Protein AF-A0A1G7IB94-F1 (afdb_monomer)

Sequence (204 aa):
MFYSGKAFPSLKGHLLVACMRGEAILDVTFRDNKIASYNFLLKNAFGRIRALAEGPDGYLYISTSQVDPPESNMTPTEKGYDLVLRIKPAKGGTPPTAALTTAINTSAVAAAPASTAKGRSTRDLYIQLCASCHGNNLEGRDKVASLIDGKWINGGSKGDIRKTIMQGIVTKGMPAWQGVLTPAEIEGIADYILASEKAAGAGG

Nearest PDB structures (foldseek):
  7cgz-assembly1_A  TM=8.964E-01  e=1.447E-03  Serratia sp. FS14
  7cdy-assembly1_A  TM=8.941E-01  e=1.447E-03  Serratia sp. FS14
  7cdy-assembly2_B  TM=8.960E-01  e=2.757E-03  Serratia sp. FS14
  7cgz-assembly1_B  TM=8.985E-01  e=4.672E-03  Serratia sp. FS14
  2g8s-assembly2_B  TM=8.453E-01  e=8.396E-03  Escherichia coli K-12

Foldseek 3Di:
DQQCFDLQVVSHRWDWDFAQPQQFIKTFDDDPNHTQWIATACGPVQHHWDDWDQDPNSWIWTWHDDDDPPVDPDDCVPRHDIDTDTFGADVPSHGRGPDDTDGDDPPDPDDDDDDDDDDDDLLRVCVVQPCVACNSLQPGDDLGHRLQQLDDPQDLDLVSQLVCQQCPPVVSPGHHCNVVDDSVSSSSNSVVSVVSNVVSVNDD

pLDDT: mean 81.33, std 17.74, range [33.03, 96.69]

Radius of gyration: 21.57 Å; Cα contacts (8 Å, |Δi|>4): 332; chains: 1; bounding box: 47×38×61 Å

Organism: Chitinophaga filiformis (NCBI:txid104663)

Secondary structure (DSSP, 8-state):
-B---SSSGGGTTPEEEEETTTTEEEEEEEETTEEEEEEEESTTTSS-EEEEEE-TTS-EEEEE----TTT--S-TTTS----EEEEPPPTTS-------EE-------PPPP---SSS--HHHHHHHHTHHHH-TTS--BTTB--SSSS--SS--SHHHHHHHHHH-BGGGTB---BTTB-HHHHHHHHHHHHHHHHHTT---

Mean predicted aligned error: 16.3 Å

Solvent-accessible surface area (backbone atoms only — not comparable to full-atom values): 11919 Å² total; per-residue (Å²): 85,68,38,79,43,74,42,34,59,90,45,50,74,23,39,40,39,56,22,54,80,79,13,18,35,41,39,33,39,71,50,94,95,35,82,54,38,45,36,41,30,43,49,68,70,70,43,22,22,71,42,67,46,78,45,100,82,25,35,44,36,36,30,35,56,66,68,54,84,84,81,45,92,64,56,63,83,78,74,46,70,64,43,80,46,77,52,71,56,44,96,87,32,44,70,70,61,51,88,56,76,57,74,62,76,90,81,77,82,77,86,74,88,78,88,76,91,83,77,83,55,52,69,56,50,41,53,76,74,43,20,88,55,27,27,89,82,34,66,20,43,98,93,36,70,38,62,32,68,66,71,59,90,73,52,76,48,65,67,34,41,35,50,43,48,37,61,26,44,64,94,78,71,37,64,53,35,57,91,78,47,54,74,67,56,45,49,44,42,33,51,51,40,54,54,49,8,50,72,63,69,32,72,132

InterPro domains:
  IPR008168 Cytochrome c, class IC [PR00605] (128-139)
  IPR008168 Cytochrome c, class IC [PR00605] (171-193)
  IPR009056 Cytochrome c-like domain [PF13442] (120-193)
  IPR009056 Cytochrome c-like domain [PS51007] (114-197)
  IPR011042 Six-bladed beta-propeller, TolB-like [G3DSA:2.120.10.30] (1-89)
  IPR012938 Glucose/Sorbosone dehydrogenase [PF07995] (1-66)
  IPR036909 Cytochrome c-like domain superfamily [G3DSA:1.10.760.10] (90-200)
  IPR036909 Cytochrome c-like domain superfamily [SSF46626] (95-195)
  IPR050597 Cytochrome c Oxidase Subunit [PTHR33751] (102-198)

Structure (mmCIF, N/CA/C/O backbone):
data_AF-A0A1G7IB94-F1
#
_entry.id   AF-A0A1G7IB94-F1
#
loop_
_atom_site.group_PDB
_atom_site.id
_atom_site.type_symbol
_atom_site.label_atom_id
_atom_site.label_alt_id
_atom_site.label_comp_id
_atom_site.label_asym_id
_atom_site.label_entity_id
_atom_site.label_seq_id
_atom_site.pdbx_PDB_ins_code
_atom_site.Cartn_x
_atom_site.Cartn_y
_atom_site.Cartn_z
_atom_site.occupancy
_atom_site.B_iso_or_equiv
_atom_site.auth_seq_id
_atom_site.auth_comp_id
_atom_site.auth_asym_id
_atom_site.auth_atom_id
_atom_site.pdbx_PDB_model_num
ATOM 1 N N . MET A 1 1 ? -7.829 -3.560 10.837 1.00 93.62 1 MET A N 1
ATOM 2 C CA . MET A 1 1 ? -8.624 -4.110 11.957 1.00 93.62 1 MET A CA 1
ATOM 3 C C . MET A 1 1 ? -10.048 -3.584 11.878 1.00 93.62 1 MET A C 1
ATOM 5 O O . MET A 1 1 ? -10.223 -2.462 11.421 1.00 93.62 1 MET A O 1
ATOM 9 N N . PHE A 1 2 ? -11.049 -4.375 12.268 1.00 95.06 2 PHE A N 1
ATOM 10 C CA . PHE A 1 2 ? -12.419 -3.870 12.415 1.00 95.06 2 PHE A CA 1
ATOM 11 C C . PHE A 1 2 ? -12.550 -3.151 13.754 1.00 95.06 2 PHE A C 1
ATOM 13 O O . PHE A 1 2 ? -12.155 -3.713 14.772 1.00 95.06 2 PHE A O 1
ATOM 20 N N . TYR A 1 3 ? -13.056 -1.917 13.754 1.00 94.94 3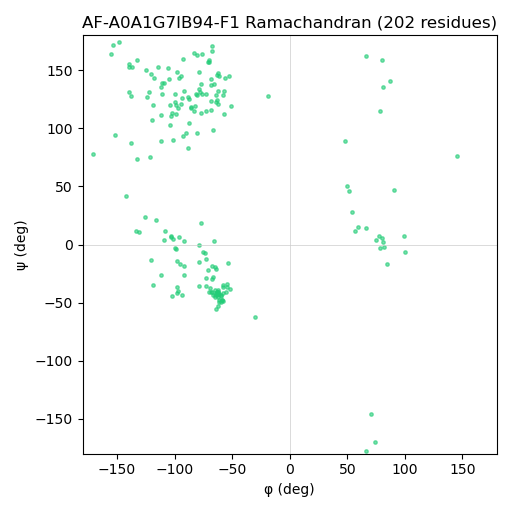 TYR A N 1
ATOM 21 C CA . TYR A 1 3 ? -13.182 -1.147 14.991 1.00 94.94 3 TYR A CA 1
ATOM 22 C C . TYR A 1 3 ? -14.436 -1.570 15.753 1.00 94.94 3 TYR A C 1
ATOM 24 O O . TYR A 1 3 ? -15.531 -1.612 15.193 1.00 94.94 3 TYR A O 1
ATOM 32 N N . SER A 1 4 ? -14.286 -1.875 17.037 1.00 94.31 4 SER A N 1
ATOM 33 C CA . SER A 1 4 ? -15.368 -2.375 17.892 1.00 94.31 4 SER A CA 1
ATOM 34 C C . SER A 1 4 ? -15.663 -1.479 19.099 1.00 94.31 4 SER A C 1
ATOM 36 O O . SER A 1 4 ? -16.724 -1.611 19.722 1.00 94.31 4 SER A O 1
ATOM 38 N N . GLY A 1 5 ? -14.759 -0.542 19.383 1.00 89.31 5 GLY A N 1
ATOM 39 C CA . GLY A 1 5 ? -14.778 0.323 20.553 1.00 89.31 5 GLY A CA 1
ATOM 40 C C . GLY A 1 5 ? -15.914 1.342 20.593 1.00 89.31 5 GLY A C 1
ATOM 41 O O . GLY A 1 5 ? -16.676 1.546 19.646 1.00 89.31 5 GLY A O 1
ATOM 42 N N . LYS A 1 6 ? -16.040 1.997 21.751 1.00 90.56 6 LYS A N 1
ATOM 43 C CA . LYS A 1 6 ? -17.101 2.984 22.024 1.00 90.56 6 LYS A CA 1
ATOM 44 C C . LYS A 1 6 ? -16.656 4.435 21.843 1.00 90.56 6 LYS A C 1
ATOM 46 O O . LYS A 1 6 ? -17.506 5.317 21.806 1.00 90.56 6 LYS A O 1
ATOM 51 N N . ALA A 1 7 ? -15.352 4.692 21.759 1.00 89.88 7 ALA A N 1
ATOM 52 C CA . ALA A 1 7 ? -14.823 6.052 21.717 1.00 89.88 7 ALA A CA 1
ATOM 53 C C . ALA A 1 7 ? -15.069 6.765 20.381 1.00 89.88 7 ALA A C 1
ATOM 55 O O . ALA A 1 7 ? -15.210 7.986 20.366 1.00 89.88 7 ALA A O 1
ATOM 56 N N . PHE A 1 8 ? -15.156 6.005 19.285 1.00 91.62 8 PHE A N 1
ATOM 57 C CA . PHE A 1 8 ? -15.484 6.498 17.948 1.00 91.62 8 PHE A CA 1
ATOM 58 C C . PHE A 1 8 ? -16.743 5.797 17.413 1.00 91.62 8 PHE A C 1
ATOM 60 O O . PHE A 1 8 ? -16.636 4.916 16.558 1.00 91.62 8 PHE A O 1
ATOM 67 N N . PRO A 1 9 ? -17.951 6.145 17.895 1.00 89.38 9 PRO A N 1
ATOM 68 C CA . PRO A 1 9 ? -19.175 5.429 17.529 1.00 89.38 9 PRO A CA 1
ATOM 69 C C . PRO A 1 9 ? -19.417 5.334 16.017 1.00 89.38 9 PRO A C 1
ATOM 71 O O . PRO A 1 9 ? -19.912 4.315 15.545 1.00 89.38 9 PRO A O 1
ATOM 74 N N . SER A 1 10 ? -19.026 6.360 15.254 1.00 88.62 10 SER A N 1
ATOM 75 C CA . SER A 1 10 ? -19.190 6.405 13.796 1.00 88.62 10 SER A CA 1
ATOM 76 C C . SER A 1 10 ? -18.254 5.479 13.014 1.00 88.62 10 SER A C 1
ATOM 78 O O . SER A 1 10 ? -18.478 5.292 11.826 1.00 88.62 10 SER A O 1
ATOM 80 N N . LEU A 1 11 ? -17.221 4.912 13.647 1.00 92.44 11 LEU A N 1
ATOM 81 C CA . LEU A 1 11 ? -16.308 3.945 13.022 1.00 92.44 11 LEU A CA 1
ATOM 82 C C . LEU A 1 11 ? -16.666 2.498 13.365 1.00 92.44 11 LEU A C 1
ATOM 84 O O . LEU A 1 11 ? -15.993 1.568 12.921 1.00 92.44 11 LEU A O 1
ATOM 88 N N . LYS A 1 12 ? -17.673 2.276 14.213 1.00 92.75 12 LYS A N 1
ATOM 89 C CA . LYS A 1 12 ? -17.975 0.940 14.720 1.00 92.75 12 LYS A CA 1
ATOM 90 C C . LYS A 1 12 ? -18.381 0.008 13.577 1.00 92.75 12 LYS A C 1
ATOM 92 O O . LYS A 1 12 ? -19.323 0.280 12.843 1.00 92.75 12 LYS A O 1
ATOM 97 N N . GLY A 1 13 ? -17.674 -1.112 13.457 1.00 92.38 13 GLY A N 1
ATOM 98 C CA . GLY A 1 13 ? -17.854 -2.098 12.392 1.00 92.38 13 GLY A CA 1
ATOM 99 C C . GLY A 1 13 ? -17.148 -1.753 11.078 1.00 92.38 13 GLY A C 1
ATOM 100 O O . GLY A 1 13 ? -17.183 -2.565 10.156 1.00 92.38 13 GLY A O 1
ATOM 101 N N . HIS A 1 14 ? -16.484 -0.601 10.973 1.00 94.62 14 HIS A N 1
ATOM 102 C CA . HIS A 1 14 ? -15.684 -0.266 9.798 1.00 94.62 14 HIS A CA 1
ATOM 103 C C . HIS A 1 14 ? -14.333 -0.983 9.842 1.00 94.62 14 HIS A C 1
ATOM 105 O O . HIS A 1 14 ? -13.761 -1.210 10.915 1.00 94.62 14 HIS A O 1
ATOM 111 N N . LEU A 1 15 ? -13.796 -1.319 8.669 1.00 96.06 15 LEU A N 1
ATOM 112 C CA . LEU A 1 15 ? -12.433 -1.816 8.538 1.00 96.06 15 LEU A CA 1
ATOM 113 C C . LEU A 1 15 ? -11.483 -0.630 8.434 1.00 96.06 15 LEU A C 1
ATOM 115 O O . LEU A 1 15 ? -11.509 0.113 7.459 1.00 96.06 15 LEU A O 1
ATOM 119 N N . LEU A 1 16 ? -10.594 -0.509 9.412 1.00 95.81 16 LEU A N 1
ATOM 120 C CA . LEU A 1 16 ? -9.530 0.481 9.398 1.00 95.81 16 LEU A CA 1
ATOM 121 C C . LEU A 1 16 ? -8.213 -0.166 8.957 1.00 95.81 16 LEU A C 1
ATOM 123 O O . LEU A 1 16 ? -7.798 -1.195 9.508 1.00 95.81 16 LEU A O 1
ATOM 127 N N . VAL A 1 17 ? -7.538 0.439 7.984 1.00 95.31 17 VAL A N 1
ATOM 128 C CA . VAL A 1 17 ? -6.276 -0.045 7.410 1.00 95.31 17 VAL A CA 1
ATOM 129 C C . VAL A 1 17 ? -5.215 1.045 7.524 1.00 95.31 17 VAL A C 1
ATOM 131 O O . VAL A 1 17 ? -5.433 2.175 7.099 1.00 95.31 17 VAL A O 1
ATOM 134 N N . ALA A 1 18 ? -4.059 0.714 8.096 1.00 93.44 18 ALA A N 1
ATOM 135 C CA . ALA A 1 18 ? -2.907 1.609 8.109 1.00 93.44 18 ALA A CA 1
ATOM 136 C C . ALA A 1 18 ? -2.282 1.680 6.708 1.00 93.44 18 ALA A C 1
ATOM 138 O O . ALA A 1 18 ? -2.009 0.643 6.099 1.00 93.44 18 ALA A O 1
ATOM 139 N N . CYS A 1 19 ? -2.049 2.888 6.198 1.00 88.38 19 CYS A N 1
ATOM 140 C CA . CYS A 1 19 ? -1.439 3.089 4.892 1.00 88.38 19 CYS A CA 1
ATOM 141 C C . CYS A 1 19 ? -0.043 3.700 5.037 1.00 88.38 19 CYS A C 1
ATOM 143 O O . CYS A 1 19 ? 0.110 4.881 5.354 1.00 88.38 19 CYS A O 1
ATOM 145 N N . MET A 1 20 ? 0.974 2.898 4.708 1.00 83.25 20 MET A N 1
ATOM 146 C CA . MET A 1 20 ? 2.346 3.381 4.539 1.00 83.25 20 MET A CA 1
ATOM 147 C C . MET A 1 20 ? 2.412 4.364 3.365 1.00 83.25 20 MET A C 1
ATOM 149 O O . MET A 1 20 ? 2.808 5.514 3.523 1.00 83.25 20 MET A O 1
ATOM 153 N N . ARG A 1 21 ? 1.953 3.929 2.183 1.00 77.50 21 ARG A N 1
ATOM 154 C CA . ARG A 1 21 ? 1.807 4.781 0.999 1.00 77.50 21 ARG A CA 1
ATOM 155 C C . ARG A 1 21 ? 0.436 5.449 1.025 1.00 77.50 21 ARG A C 1
ATOM 157 O O . ARG A 1 21 ? -0.574 4.760 1.117 1.00 77.50 21 ARG A O 1
ATOM 164 N N . GLY A 1 22 ? 0.411 6.776 0.941 1.00 75.44 22 GLY A N 1
ATOM 165 C CA . GLY A 1 22 ? -0.808 7.578 1.102 1.00 75.44 22 GLY A CA 1
ATOM 166 C C . GLY A 1 22 ? -0.964 8.219 2.484 1.00 75.44 22 GLY A C 1
ATOM 167 O O . GLY A 1 22 ? -1.879 9.023 2.639 1.00 75.44 22 GLY A O 1
ATOM 168 N N . GLU A 1 23 ? -0.069 7.897 3.431 1.00 90.31 23 GLU A N 1
ATOM 169 C CA . GLU A 1 23 ? 0.120 8.602 4.712 1.00 90.31 23 GLU A CA 1
ATOM 170 C C . GLU A 1 23 ? -1.188 8.838 5.483 1.00 90.31 23 GLU A C 1
ATOM 172 O O . GLU A 1 23 ? -1.518 9.962 5.857 1.00 90.31 23 GLU A O 1
ATOM 177 N N . ALA A 1 24 ? -1.986 7.783 5.658 1.00 92.62 24 ALA A N 1
ATOM 178 C CA . ALA A 1 24 ? -3.339 7.877 6.204 1.00 92.62 24 ALA A CA 1
ATOM 179 C C . ALA A 1 24 ? -3.782 6.578 6.890 1.00 92.62 24 ALA A C 1
ATOM 181 O O . ALA A 1 24 ? -3.138 5.533 6.776 1.00 92.62 24 ALA A O 1
ATOM 182 N N . ILE A 1 25 ? -4.931 6.637 7.563 1.00 93.19 25 ILE A N 1
ATOM 183 C CA . ILE A 1 25 ? -5.737 5.456 7.881 1.00 93.19 25 ILE A CA 1
ATOM 184 C C . ILE A 1 25 ? -6.870 5.399 6.857 1.00 93.19 25 ILE A C 1
ATOM 186 O O . ILE A 1 25 ? -7.646 6.346 6.742 1.00 93.19 25 ILE A O 1
ATOM 190 N N . LEU A 1 26 ? -6.981 4.298 6.122 1.00 93.75 26 LEU A N 1
ATOM 191 C CA . LEU A 1 26 ? -8.120 4.038 5.252 1.00 93.75 26 LEU A CA 1
ATOM 192 C C . LEU A 1 26 ? -9.266 3.459 6.089 1.00 93.75 26 LEU A C 1
ATOM 194 O O . LEU A 1 26 ? -9.120 2.402 6.698 1.00 93.75 26 LEU A O 1
ATOM 198 N N . ASP A 1 27 ? -10.387 4.164 6.117 1.00 93.94 27 ASP A N 1
ATOM 199 C CA . ASP A 1 27 ? -11.647 3.753 6.732 1.00 93.94 27 ASP A CA 1
ATOM 200 C C . ASP A 1 27 ? -12.553 3.174 5.645 1.00 93.94 27 ASP A C 1
ATOM 202 O O . ASP A 1 27 ? -12.880 3.883 4.699 1.00 93.94 27 ASP A O 1
ATOM 206 N N . VAL A 1 28 ? -12.919 1.896 5.739 1.00 94.56 28 VAL A N 1
ATOM 207 C CA . VAL A 1 28 ? -13.668 1.173 4.704 1.00 94.56 28 VAL A CA 1
ATOM 208 C C . VAL A 1 28 ? -14.960 0.610 5.278 1.00 94.56 28 VAL A C 1
ATOM 210 O O . VAL A 1 28 ? -14.958 -0.093 6.293 1.00 94.56 28 VAL A O 1
ATOM 213 N N . THR A 1 29 ? -16.061 0.847 4.569 1.00 90.62 29 THR A N 1
ATOM 214 C CA . THR A 1 29 ? -17.362 0.243 4.863 1.00 90.62 29 THR A CA 1
ATOM 215 C C . THR A 1 29 ? -17.699 -0.840 3.847 1.00 90.62 29 THR A C 1
ATOM 217 O O . THR A 1 29 ? -17.274 -0.790 2.689 1.00 90.62 29 THR A O 1
ATOM 220 N N . PHE A 1 30 ? -18.487 -1.825 4.275 1.00 88.56 30 PHE A N 1
ATOM 221 C CA . PHE A 1 30 ? -18.913 -2.935 3.429 1.00 88.56 30 PHE A CA 1
ATOM 222 C C . PHE A 1 30 ? -20.434 -3.000 3.324 1.00 88.56 30 PHE A C 1
ATOM 224 O O . PHE A 1 30 ? -21.154 -2.707 4.277 1.00 88.56 30 PHE A O 1
ATOM 231 N N . ARG A 1 31 ? -20.916 -3.439 2.162 1.00 88.81 31 ARG A N 1
ATOM 232 C CA . ARG A 1 31 ? -22.300 -3.840 1.905 1.00 88.81 31 ARG A CA 1
ATOM 233 C C . ARG A 1 31 ? -22.267 -5.100 1.048 1.00 88.81 31 ARG A C 1
ATOM 235 O O . ARG A 1 31 ? -21.564 -5.127 0.042 1.00 88.81 31 ARG A O 1
ATOM 242 N N . ASP A 1 32 ? -22.973 -6.146 1.468 1.00 89.94 32 ASP A N 1
ATOM 243 C CA . ASP A 1 32 ? -23.060 -7.426 0.746 1.00 89.94 32 ASP A CA 1
ATOM 244 C C . ASP A 1 32 ? -21.687 -8.014 0.365 1.00 89.94 32 ASP A C 1
ATOM 246 O O . ASP A 1 32 ? -21.448 -8.412 -0.775 1.00 89.94 32 ASP A O 1
ATOM 250 N N . ASN A 1 33 ? -20.749 -8.021 1.322 1.00 83.88 33 ASN A N 1
ATOM 251 C CA . ASN A 1 33 ? -19.354 -8.459 1.145 1.00 83.88 33 ASN A CA 1
ATOM 252 C C . ASN A 1 33 ? -18.547 -7.684 0.083 1.00 83.88 33 ASN A C 1
ATOM 254 O O . ASN A 1 33 ? -17.468 -8.119 -0.319 1.00 83.88 33 ASN A O 1
ATOM 258 N N . LYS A 1 34 ? -19.032 -6.520 -0.357 1.00 85.31 34 LYS A N 1
ATOM 259 C CA . LYS A 1 34 ? -18.327 -5.599 -1.255 1.00 85.31 34 LYS A CA 1
ATOM 260 C C . LYS A 1 34 ? -18.020 -4.295 -0.533 1.00 85.31 34 LYS A C 1
ATOM 262 O O . LYS A 1 34 ? -18.740 -3.904 0.382 1.00 85.31 34 LYS A O 1
ATOM 267 N N . ILE A 1 35 ? -16.957 -3.614 -0.954 1.00 88.00 35 ILE A N 1
ATOM 268 C CA . ILE A 1 35 ? -16.644 -2.269 -0.460 1.00 88.00 35 ILE A CA 1
ATOM 269 C C . ILE A 1 35 ? -17.772 -1.328 -0.893 1.00 88.00 35 ILE A C 1
ATOM 271 O O . ILE A 1 35 ? -18.064 -1.220 -2.083 1.00 88.00 35 ILE A O 1
ATOM 275 N N . ALA A 1 36 ? -18.404 -0.669 0.074 1.00 86.94 36 ALA A N 1
ATOM 276 C CA . ALA A 1 36 ? -19.476 0.291 -0.167 1.00 86.94 36 ALA A CA 1
ATOM 277 C C . ALA A 1 36 ? -18.934 1.721 -0.267 1.00 86.94 36 ALA A C 1
ATOM 279 O O . ALA A 1 36 ? -19.318 2.473 -1.160 1.00 86.94 36 ALA A O 1
ATOM 280 N N . SER A 1 37 ? -18.020 2.094 0.626 1.00 86.31 37 SER A N 1
ATOM 281 C CA . SER A 1 37 ? -17.322 3.378 0.593 1.00 86.31 37 SER A CA 1
ATOM 282 C C . SER A 1 37 ? -15.977 3.282 1.301 1.00 86.31 37 SER A C 1
ATOM 284 O O . SER A 1 37 ? -15.732 2.348 2.071 1.00 86.31 37 SER A O 1
ATOM 286 N N . TYR A 1 38 ? -15.114 4.266 1.054 1.00 89.88 38 TYR A N 1
ATOM 287 C CA . TYR A 1 38 ? -13.923 4.471 1.860 1.00 89.88 38 TYR A CA 1
ATOM 288 C C . TYR A 1 38 ? -13.659 5.958 2.112 1.00 89.88 38 TYR A C 1
ATOM 290 O O . TYR A 1 38 ? -14.049 6.820 1.323 1.00 89.88 38 TYR A O 1
ATOM 298 N N . ASN A 1 39 ? -12.959 6.249 3.204 1.00 88.31 39 ASN A N 1
ATOM 299 C CA . ASN A 1 39 ? -12.481 7.573 3.586 1.00 88.31 39 ASN A CA 1
ATOM 300 C C . ASN A 1 39 ? -11.011 7.502 4.003 1.00 88.31 39 ASN A C 1
ATOM 302 O O . ASN A 1 39 ? -10.516 6.452 4.409 1.00 88.31 39 ASN A O 1
ATOM 306 N N . PHE A 1 40 ? -10.320 8.640 3.964 1.00 89.69 40 PHE A N 1
ATOM 307 C CA . PHE A 1 40 ? -8.997 8.773 4.569 1.00 89.69 40 PHE A CA 1
ATOM 308 C C . PHE A 1 40 ? -9.096 9.556 5.878 1.00 89.69 40 PHE A C 1
ATOM 310 O O . PHE A 1 40 ? -9.497 10.719 5.892 1.00 89.69 40 PHE A O 1
ATOM 317 N N . LEU A 1 41 ? -8.698 8.932 6.982 1.00 89.56 41 LEU A N 1
ATOM 318 C CA . LEU A 1 41 ? -8.519 9.595 8.269 1.00 89.56 41 LEU A CA 1
ATOM 319 C C . LEU A 1 41 ? -7.050 9.998 8.420 1.00 89.56 41 LEU A C 1
ATOM 321 O O . LEU A 1 41 ? -6.155 9.274 7.981 1.00 89.56 41 LEU A O 1
ATOM 325 N N . LEU A 1 42 ? -6.804 11.139 9.071 1.00 87.56 42 LEU A N 1
ATOM 326 C CA . LEU A 1 42 ? -5.453 11.615 9.411 1.00 87.56 42 LEU A CA 1
ATOM 327 C C . LEU A 1 42 ? -4.473 11.721 8.226 1.00 87.56 42 LEU A C 1
ATOM 329 O O . LEU A 1 42 ? -3.261 11.608 8.410 1.00 87.56 42 LEU A O 1
ATOM 333 N N . LYS A 1 43 ? -4.984 11.942 7.011 1.00 88.50 43 LYS A N 1
ATOM 334 C CA . LYS A 1 43 ? -4.158 12.005 5.803 1.00 88.50 43 LYS A CA 1
ATOM 335 C C . LYS A 1 43 ? -3.091 13.097 5.908 1.00 88.50 43 LYS A C 1
ATOM 337 O O . LYS A 1 43 ? -3.421 14.245 6.198 1.00 88.50 43 LYS A O 1
ATOM 342 N N . ASN A 1 44 ? -1.837 12.730 5.646 1.00 86.31 44 ASN A N 1
ATOM 343 C CA . ASN A 1 44 ? -0.635 13.568 5.724 1.00 86.31 44 ASN A CA 1
ATOM 344 C C . ASN A 1 44 ? -0.395 14.215 7.105 1.00 86.31 44 ASN A C 1
ATOM 346 O O . ASN A 1 44 ? 0.437 15.112 7.221 1.00 86.31 44 ASN A O 1
ATOM 350 N N . ALA A 1 45 ? -1.112 13.799 8.156 1.00 84.62 45 ALA A N 1
ATOM 351 C CA . ALA A 1 45 ? -1.004 14.429 9.473 1.00 84.62 45 ALA A CA 1
ATOM 352 C C . ALA A 1 45 ? 0.246 13.967 10.237 1.00 84.62 45 ALA A C 1
ATOM 354 O O . ALA A 1 45 ? 0.857 14.749 10.959 1.00 84.62 45 ALA A O 1
ATOM 355 N N . PHE A 1 46 ? 0.622 12.695 10.072 1.00 83.56 46 PHE A N 1
ATOM 356 C CA . PHE A 1 46 ? 1.697 12.050 10.836 1.00 83.56 46 PHE A CA 1
ATOM 357 C C . PHE A 1 46 ? 2.674 11.252 9.955 1.00 83.56 46 PHE A C 1
ATOM 359 O O . PHE A 1 46 ? 3.489 10.490 10.470 1.00 83.56 46 PHE A O 1
ATOM 366 N N . GLY A 1 47 ? 2.592 11.421 8.631 1.00 84.31 47 GLY A N 1
ATOM 367 C CA . GLY A 1 47 ? 3.371 10.669 7.647 1.00 84.31 47 GLY A CA 1
ATOM 368 C C . GLY A 1 47 ? 2.951 9.205 7.520 1.00 84.31 47 GLY A C 1
ATOM 369 O O . GLY A 1 47 ? 1.766 8.873 7.613 1.00 84.31 47 GLY A O 1
ATOM 370 N N . ARG A 1 48 ? 3.919 8.317 7.261 1.00 88.88 48 ARG A N 1
ATOM 371 C CA . ARG A 1 48 ? 3.641 6.896 6.986 1.00 88.88 48 ARG A CA 1
ATOM 372 C C . ARG A 1 48 ? 3.133 6.203 8.248 1.00 88.88 48 ARG A C 1
ATOM 374 O O . ARG A 1 48 ? 3.827 6.179 9.266 1.00 88.88 48 ARG A O 1
ATOM 381 N N . ILE A 1 49 ? 1.947 5.597 8.166 1.00 90.88 49 ILE A N 1
ATOM 382 C CA . ILE A 1 49 ? 1.347 4.844 9.274 1.00 90.88 49 ILE A CA 1
ATOM 383 C C . ILE A 1 49 ? 1.616 3.356 9.065 1.00 90.88 49 ILE A C 1
ATOM 385 O O . ILE A 1 49 ? 1.191 2.777 8.064 1.00 90.88 49 ILE A O 1
ATOM 389 N N . ARG A 1 50 ? 2.312 2.739 10.023 1.00 91.06 50 ARG A N 1
ATOM 390 C CA . ARG A 1 50 ? 2.803 1.356 9.931 1.00 91.06 50 ARG A CA 1
ATOM 391 C C . ARG A 1 50 ? 1.900 0.351 10.616 1.00 91.06 50 ARG A C 1
ATOM 393 O O . ARG A 1 50 ? 1.684 -0.737 10.091 1.00 91.06 50 ARG A O 1
ATOM 400 N N . ALA A 1 51 ? 1.361 0.720 11.770 1.00 91.19 51 ALA A N 1
ATOM 401 C CA . ALA A 1 51 ? 0.451 -0.124 12.521 1.00 91.19 51 ALA A CA 1
ATOM 402 C C . ALA A 1 51 ? -0.726 0.685 13.058 1.00 91.19 51 ALA A C 1
ATOM 404 O O . ALA A 1 51 ? -0.624 1.889 13.297 1.00 91.19 51 ALA A O 1
ATOM 405 N N . LEU A 1 52 ? -1.839 -0.019 13.248 1.00 93.94 52 LEU A N 1
ATOM 406 C CA . LEU A 1 52 ? -3.066 0.484 13.844 1.00 93.94 52 LEU A CA 1
ATOM 407 C C . LEU A 1 52 ? -3.643 -0.594 14.763 1.00 93.94 52 LEU A C 1
ATOM 409 O O . LEU A 1 52 ? -3.805 -1.740 14.338 1.00 93.94 52 LEU A O 1
ATOM 413 N N . ALA A 1 53 ? -4.001 -0.206 15.981 1.00 95.12 53 ALA A N 1
ATOM 414 C CA . ALA A 1 53 ? -4.660 -1.060 16.959 1.00 95.12 53 ALA A CA 1
ATOM 415 C C . ALA A 1 53 ? -5.760 -0.302 17.714 1.00 95.12 53 ALA A C 1
ATOM 417 O O . ALA A 1 53 ? -5.689 0.914 17.891 1.00 95.12 53 ALA A O 1
ATOM 418 N N . GLU A 1 54 ? -6.767 -1.037 18.179 1.00 94.31 54 GLU A N 1
ATOM 419 C CA . GLU A 1 54 ? -7.734 -0.555 19.164 1.00 94.31 54 GLU A CA 1
ATOM 420 C C . GLU A 1 54 ? -7.183 -0.835 20.570 1.00 94.31 54 GLU A C 1
ATOM 422 O O . GLU A 1 54 ? -6.788 -1.961 20.874 1.00 94.31 54 GLU A O 1
ATOM 427 N N . GLY A 1 55 ? -7.121 0.192 21.417 1.00 89.81 55 GLY A N 1
ATOM 428 C CA . GLY A 1 55 ? -6.741 0.048 22.820 1.00 89.81 55 GLY A CA 1
ATOM 429 C C . GLY A 1 55 ? -7.915 -0.380 23.708 1.00 89.81 55 GLY A C 1
ATOM 430 O O . GLY A 1 55 ? -9.074 -0.234 23.321 1.00 89.81 55 GLY A O 1
ATOM 431 N N . PRO A 1 56 ? -7.653 -0.847 24.942 1.00 91.25 56 PRO A N 1
ATOM 432 C CA . PRO A 1 56 ? -8.705 -1.225 25.893 1.00 91.25 56 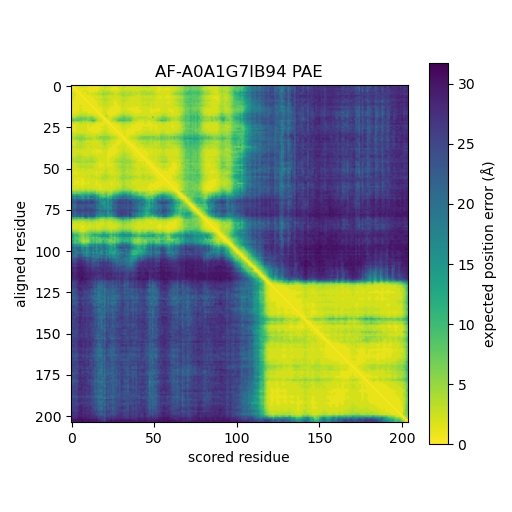PRO A CA 1
ATOM 433 C C . PRO A 1 56 ? -9.580 -0.040 26.339 1.00 91.25 56 PRO A C 1
ATOM 435 O O . PRO A 1 56 ? -10.695 -0.238 26.815 1.00 91.25 56 PRO A O 1
ATOM 438 N N . ASP A 1 57 ? -9.098 1.195 26.170 1.00 89.06 57 ASP A N 1
ATOM 439 C CA . ASP A 1 57 ? -9.863 2.433 26.364 1.00 89.06 57 ASP A CA 1
ATOM 440 C C . ASP A 1 57 ? -10.791 2.758 25.174 1.00 89.06 57 ASP A C 1
ATOM 442 O O . ASP A 1 57 ? -11.515 3.756 25.190 1.00 89.06 57 ASP A O 1
ATOM 446 N N . GLY A 1 58 ? -10.792 1.914 24.139 1.00 88.94 58 GLY A N 1
ATOM 447 C CA . GLY A 1 58 ? -11.521 2.106 22.893 1.00 88.94 58 GLY A CA 1
ATOM 448 C C . GLY A 1 58 ? -10.890 3.151 21.971 1.00 88.94 58 GLY A C 1
ATOM 449 O O . GLY A 1 58 ? -11.478 3.447 20.930 1.00 88.94 58 GLY A O 1
ATOM 450 N N . TYR A 1 59 ? -9.738 3.734 22.313 1.00 93.12 59 TYR A N 1
ATOM 451 C CA . TYR A 1 59 ? -9.031 4.678 21.447 1.00 93.12 59 TYR A CA 1
ATOM 452 C C . TYR A 1 59 ? -8.220 3.961 20.368 1.00 93.12 59 TYR A C 1
ATOM 454 O O . TYR A 1 59 ? -7.955 2.762 20.446 1.00 93.12 59 TYR A O 1
ATOM 462 N N . LEU A 1 60 ? -7.829 4.708 19.335 1.00 93.56 60 LEU A N 1
ATOM 463 C CA . LEU A 1 60 ? -6.964 4.187 18.281 1.00 93.56 60 LEU A CA 1
ATOM 464 C C . LEU A 1 60 ? -5.509 4.470 18.646 1.00 93.56 60 LEU A C 1
ATOM 466 O O . LEU A 1 60 ? -5.156 5.595 18.993 1.00 93.56 60 LEU A O 1
ATOM 470 N N . TYR A 1 61 ? -4.665 3.456 18.535 1.00 93.88 61 TYR A N 1
ATOM 471 C CA . TYR A 1 61 ? -3.223 3.553 18.699 1.00 93.88 61 TYR A CA 1
ATOM 472 C C . TYR A 1 61 ? -2.564 3.328 17.344 1.00 93.88 61 TYR A C 1
ATOM 474 O O . TYR A 1 61 ? -2.871 2.348 16.664 1.00 93.88 61 TYR A O 1
ATOM 482 N N . ILE A 1 62 ? -1.669 4.230 16.948 1.00 93.62 62 ILE A N 1
ATOM 483 C CA . ILE A 1 62 ? -0.921 4.130 15.693 1.00 93.62 62 ILE A CA 1
ATOM 484 C C . ILE A 1 62 ? 0.576 4.201 15.936 1.00 93.62 62 ILE A C 1
ATOM 486 O O . ILE A 1 62 ? 1.018 4.884 16.857 1.00 93.62 62 ILE A O 1
ATOM 490 N N . SER A 1 63 ? 1.349 3.542 15.075 1.00 92.00 63 SER A N 1
ATOM 491 C CA . SER A 1 63 ? 2.791 3.764 14.973 1.00 92.00 63 SER A CA 1
ATOM 492 C C . SER A 1 63 ? 3.135 4.416 13.636 1.00 92.00 63 SER A C 1
ATOM 494 O O . SER A 1 63 ? 2.632 3.993 12.588 1.00 92.00 63 SER A O 1
ATOM 496 N N . THR A 1 64 ? 3.997 5.428 13.658 1.00 88.75 64 THR A N 1
ATOM 497 C CA . THR A 1 64 ? 4.554 6.042 12.448 1.00 88.75 64 THR A CA 1
ATOM 498 C C . THR A 1 64 ? 5.882 5.384 12.079 1.00 88.75 64 THR A C 1
ATOM 500 O O . THR A 1 64 ? 6.506 4.725 12.905 1.00 88.75 64 THR A O 1
ATOM 503 N N . SER A 1 65 ? 6.289 5.532 10.823 1.00 83.44 65 SER A N 1
ATOM 504 C CA . SER A 1 65 ? 7.578 5.063 10.307 1.00 83.44 65 SER A CA 1
ATOM 505 C C . SER A 1 65 ? 8.106 6.171 9.407 1.00 83.44 65 SER A C 1
ATOM 507 O O . SER A 1 65 ? 7.773 6.218 8.233 1.00 83.44 65 SER A O 1
ATOM 509 N N . GLN A 1 66 ? 8.825 7.148 9.935 1.00 74.94 66 GLN A N 1
ATOM 510 C CA . GLN A 1 66 ? 9.295 8.322 9.193 1.00 74.94 66 GLN A CA 1
ATOM 511 C C . GLN A 1 66 ? 10.735 8.146 8.729 1.00 74.94 66 GLN A C 1
ATOM 513 O O . GLN A 1 66 ? 11.059 8.518 7.603 1.00 74.94 66 GLN A O 1
ATOM 518 N N . VAL A 1 67 ? 11.560 7.507 9.555 1.00 69.38 67 VAL A N 1
ATOM 519 C CA . VAL A 1 67 ? 12.987 7.302 9.309 1.00 69.38 67 VAL A CA 1
ATOM 520 C C . VAL A 1 67 ? 13.242 5.799 9.269 1.00 69.38 67 VAL A C 1
ATOM 522 O O . VAL A 1 67 ? 13.209 5.148 10.305 1.00 69.38 67 VAL A O 1
ATOM 525 N N . ASP A 1 68 ? 13.484 5.244 8.078 1.00 64.12 68 ASP A N 1
ATOM 526 C CA . ASP A 1 68 ? 13.960 3.863 7.928 1.00 64.12 68 ASP A CA 1
ATOM 527 C C . ASP A 1 68 ? 15.465 3.899 7.594 1.00 64.12 68 ASP A C 1
ATOM 529 O O . ASP A 1 68 ? 15.834 4.196 6.454 1.00 64.12 68 ASP A O 1
ATOM 533 N N . PRO A 1 69 ? 16.374 3.614 8.543 1.00 57.88 69 PRO A N 1
ATOM 534 C CA . PRO A 1 69 ? 17.784 3.418 8.221 1.00 57.88 69 PRO A CA 1
ATOM 535 C C . PRO A 1 69 ? 17.952 2.116 7.413 1.00 57.88 69 PRO A C 1
ATOM 537 O O . PRO A 1 69 ? 17.351 1.108 7.791 1.00 57.88 69 PRO A O 1
ATOM 540 N N . PRO A 1 70 ? 18.772 2.066 6.344 1.00 58.69 70 PRO A N 1
ATOM 541 C CA . PRO A 1 70 ? 19.673 3.098 5.821 1.00 58.69 70 PRO A CA 1
ATOM 542 C C . PRO A 1 70 ? 19.073 3.939 4.674 1.00 58.69 70 PRO A C 1
ATOM 544 O O . PRO A 1 70 ? 19.796 4.714 4.056 1.00 58.69 70 PRO A O 1
ATOM 547 N N . GLU A 1 71 ? 17.788 3.768 4.343 1.00 57.66 71 GLU A N 1
ATOM 548 C CA . GLU A 1 71 ? 17.144 4.389 3.172 1.00 57.66 71 GLU A CA 1
ATOM 549 C C . GLU A 1 71 ? 17.035 5.915 3.280 1.00 57.66 71 GLU A C 1
ATOM 551 O O . GLU A 1 71 ? 17.038 6.615 2.266 1.00 57.66 71 GLU A O 1
ATOM 556 N N . SER A 1 72 ? 16.962 6.451 4.499 1.00 54.53 72 SER A N 1
ATOM 557 C CA . SER A 1 72 ? 16.967 7.890 4.727 1.00 54.53 72 SER A CA 1
ATOM 558 C C . SER A 1 72 ? 18.363 8.384 5.112 1.00 54.53 72 SER A C 1
ATOM 560 O O . SER A 1 72 ? 18.814 8.170 6.234 1.00 54.53 72 SER A O 1
ATOM 562 N N . ASN A 1 73 ? 18.988 9.174 4.236 1.00 56.91 73 ASN A N 1
ATOM 563 C CA . ASN A 1 73 ? 20.145 10.018 4.582 1.00 56.91 73 ASN A CA 1
ATOM 564 C C . ASN A 1 73 ? 19.781 11.149 5.573 1.00 56.91 73 ASN A C 1
ATOM 566 O O . ASN A 1 73 ? 20.614 12.004 5.862 1.00 56.91 73 ASN A O 1
ATOM 570 N N . MET A 1 74 ? 18.529 11.193 6.043 1.00 53.28 74 MET A N 1
ATOM 571 C CA . MET A 1 74 ? 18.050 12.171 7.009 1.00 53.28 74 MET A CA 1
ATOM 572 C C . MET A 1 74 ? 18.509 11.796 8.406 1.00 53.28 74 MET A C 1
ATOM 574 O O . MET A 1 74 ? 18.315 10.670 8.870 1.00 53.28 74 MET A O 1
ATOM 578 N N . THR A 1 75 ? 19.062 12.778 9.104 1.00 54.94 75 THR A N 1
ATOM 579 C CA . THR A 1 75 ? 19.268 12.655 10.544 1.00 54.94 75 THR A CA 1
ATOM 580 C C . THR A 1 75 ? 17.895 12.653 11.240 1.00 54.94 75 THR A C 1
ATOM 582 O O . THR A 1 75 ? 17.000 13.390 10.814 1.00 54.94 75 THR A O 1
ATOM 585 N N . PRO A 1 76 ? 17.675 11.862 12.314 1.00 55.38 76 PRO A N 1
ATOM 586 C CA . PRO A 1 76 ? 16.380 11.787 13.017 1.00 55.38 76 PRO A CA 1
ATOM 587 C C . PRO A 1 76 ? 15.817 13.142 13.485 1.00 55.38 76 PRO A C 1
ATOM 589 O O . PRO A 1 76 ? 14.636 13.275 13.797 1.00 55.38 76 PRO A O 1
ATOM 592 N N . THR A 1 77 ? 16.663 14.168 13.520 1.00 55.88 77 THR A N 1
ATOM 593 C CA . THR A 1 77 ? 16.330 15.544 13.876 1.00 55.88 77 THR A CA 1
ATOM 594 C C . THR A 1 77 ? 15.649 16.348 12.760 1.00 55.88 77 THR A C 1
ATOM 596 O O . THR A 1 77 ? 15.060 17.379 13.064 1.00 55.88 77 THR A O 1
ATOM 599 N N . GLU A 1 78 ? 15.672 15.906 11.494 1.00 55.41 78 GLU A N 1
ATOM 600 C CA . GLU A 1 78 ? 15.194 16.705 10.343 1.00 55.41 7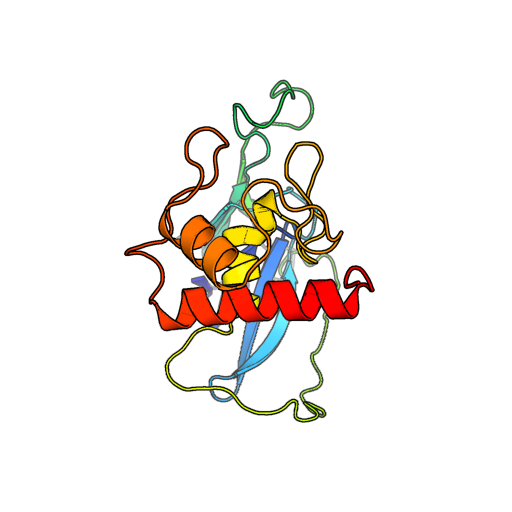8 GLU A CA 1
ATOM 601 C C . GLU A 1 78 ? 13.712 16.480 9.972 1.00 55.41 78 GLU A C 1
ATOM 603 O O . GLU A 1 78 ? 13.067 17.392 9.456 1.00 55.41 78 GLU A O 1
ATOM 608 N N . LYS A 1 79 ? 13.128 15.309 10.271 1.00 54.84 79 LYS A N 1
ATOM 609 C CA . LYS A 1 79 ? 11.667 15.047 10.200 1.00 54.84 79 LYS A CA 1
ATOM 610 C C . LYS A 1 79 ? 11.171 14.140 11.335 1.00 54.84 79 LYS A C 1
ATOM 612 O O . LYS A 1 79 ? 10.318 13.287 11.129 1.00 54.84 79 LYS A O 1
ATOM 617 N N . GLY A 1 80 ? 11.655 14.370 12.551 1.00 62.84 80 GLY A N 1
ATOM 618 C CA . GLY A 1 80 ? 11.114 13.740 13.756 1.00 62.84 80 GLY A CA 1
ATOM 619 C C . GLY A 1 80 ? 11.309 12.220 13.844 1.00 62.84 80 GLY A C 1
ATOM 620 O O . GLY A 1 80 ? 11.589 11.521 12.874 1.00 62.84 80 GLY A O 1
ATOM 621 N N . TYR A 1 81 ? 11.172 11.712 15.064 1.00 69.56 81 TYR A N 1
ATOM 622 C CA . TYR A 1 81 ? 11.285 10.288 15.369 1.00 69.56 81 TYR A CA 1
ATOM 623 C C . TYR A 1 81 ? 10.032 9.511 14.954 1.00 69.56 81 TYR A C 1
ATOM 625 O O . TYR A 1 81 ? 8.959 10.088 14.770 1.00 69.56 81 TYR A O 1
ATOM 633 N N . ASP A 1 82 ? 10.156 8.186 14.887 1.00 83.00 82 ASP A N 1
ATOM 634 C CA . ASP A 1 82 ? 8.998 7.295 14.875 1.00 83.00 82 ASP A CA 1
ATOM 635 C C . ASP A 1 82 ? 8.212 7.447 16.181 1.00 83.00 82 ASP A C 1
ATOM 637 O O . ASP A 1 82 ? 8.775 7.449 17.279 1.00 83.00 82 ASP A O 1
ATOM 641 N N . LEU A 1 83 ? 6.895 7.596 16.063 1.00 86.06 83 LEU A N 1
ATOM 642 C CA . LEU A 1 83 ? 5.998 7.874 17.174 1.00 86.06 83 LEU A CA 1
ATOM 643 C C . LEU A 1 83 ? 5.005 6.736 17.344 1.00 86.06 83 LEU A C 1
ATOM 645 O O . LEU A 1 83 ? 4.467 6.211 16.370 1.00 86.06 83 LEU A O 1
ATOM 649 N N . VAL A 1 84 ? 4.683 6.433 18.599 1.00 90.19 84 VAL A N 1
ATOM 650 C CA . VAL A 1 84 ? 3.467 5.702 18.960 1.00 90.19 84 VAL A CA 1
ATOM 651 C C . VAL A 1 84 ? 2.465 6.717 19.495 1.00 90.19 84 VAL A C 1
ATOM 653 O O . VAL A 1 84 ? 2.685 7.338 20.535 1.00 90.19 84 VAL A O 1
ATOM 656 N N . LEU A 1 85 ? 1.370 6.917 18.767 1.00 89.69 85 LEU A N 1
ATOM 657 C CA . LEU A 1 85 ? 0.364 7.931 19.060 1.00 89.69 85 LEU A CA 1
ATOM 658 C C . LEU A 1 85 ? -0.936 7.278 19.513 1.00 89.69 85 LEU A C 1
ATOM 660 O O . LEU A 1 85 ? -1.402 6.309 18.919 1.00 89.69 85 LEU A O 1
ATOM 664 N N . ARG A 1 86 ? -1.561 7.872 20.530 1.00 92.94 86 ARG A N 1
ATOM 665 C CA . ARG A 1 86 ? -2.923 7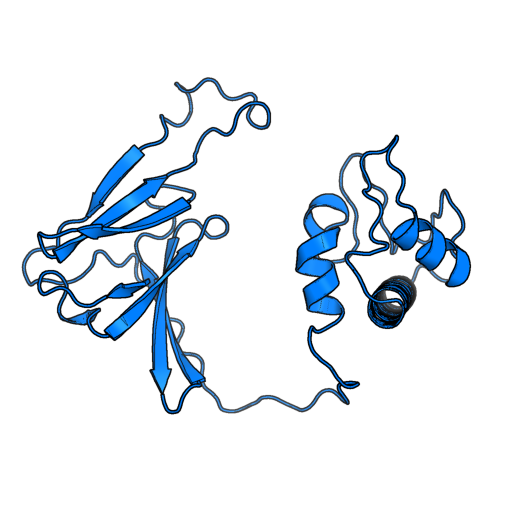.548 20.961 1.00 92.94 86 ARG A CA 1
ATOM 666 C C . ARG A 1 86 ? -3.882 8.621 20.4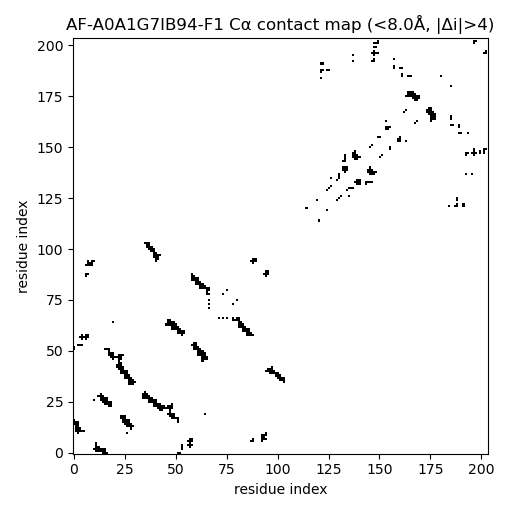63 1.00 92.94 86 ARG A C 1
ATOM 668 O O . ARG A 1 86 ? -3.860 9.749 20.955 1.00 92.94 86 ARG A O 1
ATOM 675 N N . ILE A 1 87 ? -4.737 8.264 19.517 1.00 90.94 87 ILE A N 1
ATOM 676 C CA . ILE A 1 87 ? -5.725 9.149 18.909 1.00 90.94 87 ILE A CA 1
ATOM 677 C C . ILE A 1 87 ? -6.980 9.165 19.771 1.00 90.94 87 ILE A C 1
ATOM 679 O O . ILE A 1 87 ? -7.648 8.146 19.950 1.00 90.94 87 ILE A O 1
ATOM 683 N N . LYS A 1 88 ? -7.306 10.347 20.291 1.00 87.81 88 LYS A N 1
ATOM 684 C CA . LYS A 1 88 ? -8.505 10.582 21.095 1.00 87.81 88 LYS A CA 1
ATOM 685 C C . LYS A 1 88 ? -9.621 11.179 20.230 1.00 87.81 88 LYS A C 1
ATOM 687 O O . LYS A 1 88 ? -9.316 11.926 19.298 1.00 87.81 88 LYS A O 1
ATOM 692 N N . PRO A 1 89 ? -10.895 10.894 20.533 1.00 83.19 89 PRO A N 1
ATOM 693 C CA . PRO A 1 89 ? -12.014 11.537 19.860 1.00 83.19 89 PRO A CA 1
ATOM 694 C C . PRO A 1 89 ? -12.035 13.045 20.117 1.00 83.19 89 PRO A C 1
ATOM 696 O O . PRO A 1 89 ? -11.708 13.512 21.212 1.00 83.19 89 PRO A O 1
ATOM 699 N N . ALA A 1 90 ? -12.470 13.807 19.112 1.00 76.12 90 ALA A N 1
ATOM 700 C CA . ALA A 1 90 ? -12.837 15.204 19.306 1.00 76.12 90 ALA A CA 1
ATOM 701 C C . ALA A 1 90 ? -14.104 15.308 20.180 1.00 76.12 90 ALA A C 1
ATOM 703 O O . ALA A 1 90 ? -14.815 14.317 20.390 1.00 76.12 90 ALA A O 1
ATOM 704 N N . LYS A 1 91 ? -14.419 16.510 20.690 1.00 69.50 91 LYS A N 1
ATOM 705 C CA . LYS A 1 91 ? -15.687 16.756 21.404 1.00 69.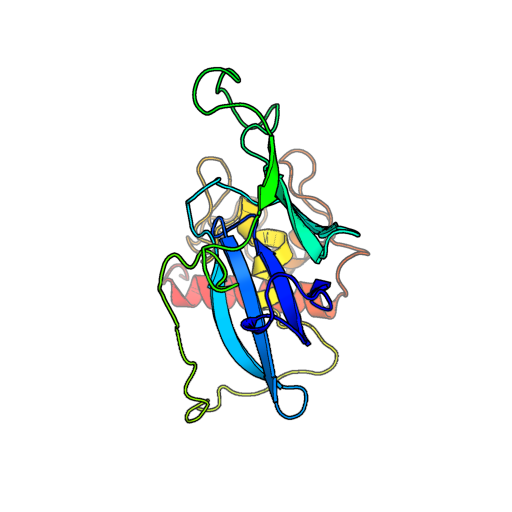50 91 LYS A CA 1
ATOM 706 C C . LYS A 1 91 ? -16.857 16.257 20.540 1.00 69.50 91 LYS A C 1
ATOM 708 O O . LYS A 1 91 ? -17.025 16.728 19.422 1.00 69.50 91 LYS A O 1
ATOM 713 N N . GLY A 1 92 ? -17.626 15.293 21.054 1.00 62.62 92 GLY A N 1
ATOM 714 C CA . GLY A 1 92 ? -18.722 14.640 20.324 1.00 62.62 92 GLY A CA 1
ATOM 715 C C . GLY A 1 92 ? -18.398 13.274 19.700 1.00 62.62 92 GLY A C 1
ATOM 716 O O . GLY A 1 92 ? -19.228 12.744 18.972 1.00 62.62 92 GLY A O 1
ATOM 717 N N . GLY A 1 93 ? -17.226 12.677 19.959 1.00 62.78 93 GLY A N 1
ATOM 718 C CA . GLY A 1 93 ? -16.929 11.295 19.535 1.00 62.78 93 GLY A CA 1
ATOM 719 C C . GLY A 1 93 ? -16.581 11.144 18.050 1.00 62.78 93 GLY A C 1
ATOM 720 O O . GLY A 1 93 ? -16.461 10.028 17.549 1.00 62.78 93 GLY A O 1
ATOM 721 N N . THR A 1 94 ? -16.435 12.260 17.334 1.00 70.25 94 THR A N 1
ATOM 722 C CA . THR A 1 94 ? -16.123 12.257 15.902 1.00 70.25 94 THR A CA 1
ATOM 723 C C . THR A 1 94 ? -14.626 11.989 15.693 1.00 70.25 94 THR A C 1
ATOM 725 O O . THR A 1 94 ? -13.797 12.598 16.385 1.00 70.25 94 THR A O 1
ATOM 728 N N . PRO A 1 95 ? -14.249 11.090 14.766 1.00 68.69 95 PRO A N 1
ATOM 729 C CA . PRO A 1 95 ? -12.858 10.884 14.394 1.00 68.69 95 PRO A CA 1
ATOM 730 C C . PRO A 1 95 ? -12.252 12.152 13.785 1.00 68.69 95 PRO A C 1
ATOM 732 O O . PRO A 1 95 ? -12.948 12.885 13.081 1.00 68.69 95 PRO A O 1
ATOM 735 N N . PRO A 1 96 ? -10.952 12.406 13.984 1.00 66.12 96 PRO A N 1
ATOM 736 C CA . PRO A 1 96 ? -10.256 13.458 13.258 1.00 66.12 96 PRO A CA 1
ATOM 737 C C . PRO A 1 96 ? -10.175 13.107 11.759 1.00 66.12 96 PRO A C 1
ATOM 739 O O . PRO A 1 96 ? -9.326 12.333 11.315 1.00 66.12 96 PRO A O 1
ATOM 742 N N . THR A 1 97 ? -11.082 13.673 10.965 1.00 59.34 97 THR A N 1
ATOM 743 C CA . THR A 1 97 ? -11.089 13.579 9.500 1.00 59.34 97 THR A CA 1
ATOM 744 C C . THR A 1 97 ? -10.384 14.782 8.883 1.00 59.34 97 THR A C 1
ATOM 746 O O . THR A 1 97 ? -10.834 15.914 9.045 1.00 59.34 97 THR A O 1
ATOM 749 N N . ALA A 1 98 ? -9.329 14.539 8.102 1.00 50.50 98 ALA A N 1
ATOM 750 C CA . ALA A 1 98 ? -8.932 15.461 7.042 1.00 50.50 98 ALA A CA 1
ATOM 751 C C . ALA A 1 98 ? -9.864 15.160 5.858 1.00 50.50 98 ALA A C 1
ATOM 753 O O . ALA A 1 98 ? -9.692 14.156 5.173 1.00 50.50 98 ALA A O 1
ATOM 754 N N . ALA A 1 99 ? -10.942 15.931 5.724 1.00 35.72 99 ALA A N 1
ATOM 755 C CA . ALA A 1 99 ? -12.077 15.602 4.867 1.00 35.72 99 ALA A CA 1
ATOM 756 C C . ALA A 1 99 ? -11.682 15.386 3.391 1.00 35.72 99 ALA A C 1
ATOM 758 O O . ALA A 1 99 ? -11.337 16.331 2.686 1.00 35.72 99 ALA A O 1
ATOM 759 N N . LEU A 1 100 ? -11.795 14.141 2.918 1.00 33.03 100 LEU A N 1
ATOM 760 C CA . LEU A 1 100 ? -12.012 13.807 1.510 1.00 33.03 100 LEU A CA 1
ATOM 761 C C . LEU A 1 100 ? -12.760 12.464 1.445 1.00 33.03 100 LEU A C 1
ATOM 763 O O . LEU A 1 100 ? -12.160 11.392 1.531 1.00 33.03 100 LEU A O 1
ATOM 767 N N . THR A 1 101 ? -14.088 12.527 1.353 1.00 38.00 101 THR A N 1
ATOM 768 C CA . THR A 1 101 ? -14.944 11.356 1.132 1.00 38.00 101 THR A CA 1
ATOM 769 C C . THR A 1 101 ? -15.054 11.127 -0.366 1.00 38.00 101 THR A C 1
ATOM 771 O O . THR A 1 101 ? -15.759 11.855 -1.061 1.00 38.00 101 THR A O 1
ATOM 774 N N . THR A 1 102 ? -14.351 10.125 -0.888 1.00 39.44 102 THR A N 1
ATOM 775 C CA . THR A 1 102 ? -14.600 9.643 -2.250 1.00 39.44 102 THR A CA 1
ATOM 776 C C . THR A 1 102 ? -15.650 8.544 -2.166 1.00 39.44 102 THR A C 1
ATOM 778 O O . THR A 1 102 ? -15.344 7.384 -1.901 1.00 39.44 102 THR A O 1
ATOM 781 N N . ALA A 1 103 ? -16.913 8.910 -2.377 1.00 38.56 103 ALA A N 1
ATOM 782 C CA . ALA A 1 103 ? -17.959 7.928 -2.619 1.00 38.56 103 ALA A CA 1
ATOM 783 C C . ALA A 1 103 ? -17.696 7.271 -3.982 1.00 38.56 103 ALA A C 1
ATOM 785 O O . ALA A 1 103 ? -17.724 7.946 -5.011 1.00 38.56 103 ALA A O 1
ATOM 786 N N . ILE A 1 104 ? -17.414 5.967 -4.005 1.00 37.78 104 ILE A N 1
ATOM 787 C CA . ILE A 1 104 ? -17.358 5.234 -5.270 1.00 37.78 104 ILE A CA 1
ATOM 788 C C . ILE A 1 104 ? -18.801 4.972 -5.703 1.00 37.78 104 ILE A C 1
ATOM 790 O O . ILE A 1 104 ? -19.524 4.215 -5.056 1.00 37.78 104 ILE A O 1
ATOM 794 N N . ASN A 1 105 ? -19.227 5.592 -6.801 1.00 37.84 105 ASN A N 1
ATOM 795 C CA . ASN A 1 105 ? -20.480 5.240 -7.458 1.00 37.84 105 ASN A CA 1
ATOM 796 C C . ASN A 1 105 ? -20.280 3.889 -8.163 1.00 37.84 105 ASN A C 1
ATOM 798 O O . ASN A 1 105 ? -19.491 3.783 -9.098 1.00 37.84 105 ASN A O 1
ATOM 802 N N . THR A 1 106 ? -20.978 2.843 -7.729 1.00 36.84 106 THR A N 1
ATOM 803 C CA . THR A 1 106 ? -20.840 1.466 -8.249 1.00 36.84 106 THR A CA 1
ATOM 804 C C . THR A 1 106 ? -21.516 1.232 -9.607 1.00 36.84 106 THR A C 1
ATOM 806 O O . THR A 1 106 ? -21.732 0.090 -10.004 1.00 36.84 106 THR A O 1
ATOM 809 N N . SER A 1 107 ? -21.815 2.287 -10.366 1.00 42.53 107 SER A N 1
ATOM 810 C CA . SER A 1 107 ? -22.412 2.185 -11.702 1.00 42.53 107 SER A CA 1
ATOM 811 C C . SER A 1 107 ? -21.416 2.629 -12.770 1.00 42.53 107 SER A C 1
ATOM 813 O O . SER A 1 107 ? -21.370 3.807 -13.099 1.00 42.53 107 SER A O 1
ATOM 815 N N . ALA A 1 108 ? -20.612 1.673 -13.253 1.00 39.72 108 ALA A N 1
ATOM 816 C CA . ALA A 1 108 ? -19.933 1.611 -14.561 1.00 39.72 108 ALA A CA 1
ATOM 817 C C . ALA A 1 108 ? -18.560 0.932 -14.428 1.00 39.72 108 ALA A C 1
ATOM 819 O O . ALA A 1 108 ? -17.512 1.571 -14.485 1.00 39.72 108 ALA A O 1
ATOM 820 N N . VAL A 1 109 ? -18.560 -0.395 -14.297 1.00 38.38 109 VAL A N 1
ATOM 821 C CA . VAL A 1 109 ? -17.421 -1.192 -14.763 1.00 38.38 109 VAL A CA 1
ATOM 822 C C . VAL A 1 109 ? -17.769 -1.606 -16.187 1.00 38.38 109 VAL A C 1
ATOM 824 O O . VAL A 1 109 ? -18.486 -2.581 -16.402 1.00 38.38 109 VAL A O 1
ATOM 827 N N . ALA A 1 110 ? -17.328 -0.810 -17.161 1.00 35.91 110 ALA A N 1
ATOM 828 C CA . ALA A 1 110 ? -17.290 -1.258 -18.544 1.00 35.91 110 ALA A CA 1
ATOM 829 C C . ALA A 1 110 ? -16.301 -2.429 -18.635 1.00 35.91 110 ALA A C 1
ATOM 831 O O . ALA A 1 110 ? -15.179 -2.356 -18.133 1.00 35.91 110 ALA A O 1
ATOM 832 N N . ALA A 1 111 ? -16.764 -3.529 -19.221 1.00 40.62 111 ALA A N 1
ATOM 833 C CA . ALA A 1 111 ? -16.028 -4.774 -19.338 1.00 40.62 111 ALA A CA 1
ATOM 834 C C . ALA A 1 111 ? -14.749 -4.601 -20.178 1.00 40.62 111 ALA A C 1
ATOM 836 O O . ALA A 1 111 ? -14.817 -4.267 -21.358 1.00 40.62 111 ALA A O 1
ATOM 837 N N . ALA A 1 112 ? -13.596 -4.897 -19.577 1.00 41.69 112 ALA A N 1
ATOM 838 C CA . ALA A 1 112 ? -12.390 -5.302 -20.298 1.00 41.69 112 ALA A CA 1
ATOM 839 C C . ALA A 1 112 ? -12.316 -6.843 -20.300 1.00 41.69 112 ALA A C 1
ATOM 841 O O . ALA A 1 112 ? -12.733 -7.466 -19.315 1.00 41.69 112 ALA A O 1
ATOM 842 N N . PRO A 1 113 ? -11.848 -7.486 -21.385 1.00 41.31 113 PRO A N 1
ATOM 843 C CA . PRO A 1 113 ? -12.042 -8.916 -21.565 1.00 41.31 113 PRO A CA 1
ATOM 844 C C . PRO A 1 113 ? -11.095 -9.772 -20.707 1.00 41.31 113 PRO A C 1
ATOM 846 O O . PRO A 1 113 ? -9.904 -9.511 -20.591 1.00 41.31 113 PRO A O 1
ATOM 849 N N . ALA A 1 114 ? -11.711 -10.817 -20.149 1.00 42.94 114 ALA A N 1
ATOM 850 C CA . ALA A 1 114 ? -11.218 -12.155 -19.813 1.00 42.94 114 ALA A CA 1
ATOM 851 C C . ALA A 1 114 ? -9.880 -12.331 -19.060 1.00 42.94 114 ALA A C 1
ATOM 853 O O . ALA A 1 114 ? -8.832 -12.629 -19.623 1.00 42.94 114 ALA A O 1
ATOM 854 N N . SER A 1 115 ? -10.020 -12.324 -17.732 1.00 47.84 115 SER A N 1
ATOM 855 C CA . SER A 1 115 ? -9.517 -13.339 -16.787 1.00 47.84 115 SER A CA 1
ATOM 856 C C . SER A 1 115 ? -9.176 -14.711 -17.399 1.00 47.84 115 SER A C 1
ATOM 858 O O . SER A 1 115 ? -10.051 -15.371 -17.965 1.00 47.84 115 SER A O 1
ATOM 860 N N . THR A 1 116 ? -7.961 -15.207 -17.140 1.00 39.59 116 THR A N 1
ATOM 861 C CA . THR A 1 116 ? -7.663 -16.647 -17.128 1.00 39.59 116 THR A CA 1
ATOM 862 C C . THR A 1 116 ? -7.412 -17.132 -15.702 1.00 39.59 116 THR A C 1
ATOM 864 O O . THR A 1 116 ? -6.805 -16.452 -14.878 1.00 39.59 116 THR A O 1
ATOM 867 N N . ALA A 1 117 ? -7.961 -18.312 -15.428 1.00 41.41 117 ALA A N 1
ATOM 868 C CA . ALA A 1 117 ? -8.242 -18.897 -14.127 1.00 41.41 117 ALA A CA 1
ATOM 869 C C . ALA A 1 117 ? -7.071 -18.968 -13.122 1.00 41.41 117 ALA A C 1
ATOM 871 O O . ALA A 1 117 ? -5.949 -19.328 -13.463 1.00 41.41 117 ALA A O 1
ATOM 872 N N . LYS A 1 118 ? -7.452 -18.794 -11.842 1.00 47.03 118 LYS A N 1
ATOM 873 C CA . LYS A 1 118 ? -6.707 -19.072 -10.596 1.00 47.03 118 LYS A CA 1
ATOM 874 C C . LYS A 1 118 ? -5.846 -17.947 -9.998 1.00 47.03 118 LYS A C 1
ATOM 876 O O . LYS A 1 118 ? -4.781 -18.212 -9.467 1.00 47.03 118 LYS A O 1
ATOM 881 N N . GLY A 1 119 ? -6.426 -16.748 -9.909 1.00 63.75 119 GLY A N 1
ATOM 882 C CA . GLY A 1 119 ? -6.120 -15.789 -8.840 1.00 63.75 119 GLY A CA 1
ATOM 883 C C . GLY A 1 119 ? -4.845 -14.965 -9.040 1.00 63.75 119 GLY A C 1
ATOM 884 O O . GLY A 1 119 ? -3.786 -15.492 -9.338 1.00 63.75 119 GLY A O 1
ATOM 885 N N . ARG A 1 120 ? -4.968 -13.659 -8.772 1.00 69.12 120 ARG A N 1
ATOM 886 C CA . ARG A 1 120 ? -3.982 -12.580 -8.982 1.00 69.12 120 ARG A CA 1
ATOM 887 C C . ARG A 1 120 ? -3.895 -12.110 -10.440 1.00 69.12 120 ARG A C 1
ATOM 889 O O . ARG A 1 120 ? -3.516 -12.839 -11.345 1.00 69.12 120 ARG A O 1
ATOM 896 N N . SER A 1 121 ? -4.284 -10.853 -10.655 1.00 88.88 121 SER A N 1
ATOM 897 C CA . SER A 1 121 ? -4.116 -10.148 -11.929 1.00 88.88 121 SER A CA 1
ATOM 898 C C . SER A 1 121 ? -2.627 -9.945 -12.208 1.00 88.88 121 SER A C 1
ATOM 900 O O . SER A 1 121 ? -1.876 -9.561 -11.313 1.00 88.88 121 SER A O 1
ATOM 902 N N . THR A 1 122 ? -2.193 -10.150 -13.451 1.00 90.31 122 THR A N 1
ATOM 903 C CA . THR A 1 122 ? -0.804 -9.919 -13.879 1.00 90.31 122 THR A CA 1
ATOM 904 C C . THR A 1 122 ? -0.330 -8.502 -13.579 1.00 90.31 122 THR A C 1
ATOM 906 O O . THR A 1 122 ? 0.792 -8.308 -13.113 1.00 90.31 122 THR A O 1
ATOM 909 N N . ARG A 1 123 ? -1.195 -7.504 -13.798 1.00 87.00 123 ARG A N 1
ATOM 910 C CA . ARG A 1 123 ? -0.883 -6.111 -13.468 1.00 87.00 123 ARG A CA 1
ATOM 911 C C . ARG A 1 123 ? -0.683 -5.941 -11.965 1.00 87.00 123 ARG A C 1
ATOM 913 O O . ARG A 1 123 ? 0.247 -5.258 -11.554 1.00 87.00 123 ARG A O 1
ATOM 920 N N . ASP A 1 124 ? -1.513 -6.588 -11.154 1.00 88.06 124 ASP A N 1
ATOM 921 C CA . ASP A 1 124 ? -1.400 -6.510 -9.697 1.00 88.06 124 ASP A CA 1
ATOM 922 C C . ASP A 1 124 ? -0.124 -7.197 -9.206 1.00 88.06 124 ASP A C 1
ATOM 924 O O . ASP A 1 124 ? 0.570 -6.650 -8.354 1.00 88.06 124 ASP A O 1
ATOM 928 N N . LEU A 1 125 ? 0.228 -8.351 -9.781 1.00 92.19 125 LEU A N 1
ATOM 929 C CA . LEU A 1 125 ? 1.491 -9.040 -9.512 1.00 92.19 125 LEU A CA 1
ATOM 930 C C . LEU A 1 125 ? 2.694 -8.160 -9.847 1.00 92.19 125 LEU A C 1
ATOM 932 O O . LEU A 1 125 ? 3.592 -8.011 -9.021 1.00 92.19 125 LEU A O 1
ATOM 936 N N . TYR A 1 126 ? 2.689 -7.533 -11.023 1.00 94.62 126 TYR A N 1
ATOM 937 C CA . TYR A 1 126 ? 3.735 -6.597 -11.418 1.00 94.62 126 TYR A CA 1
ATOM 938 C C . TYR A 1 126 ? 3.845 -5.422 -10.432 1.00 94.62 126 TYR A C 1
ATOM 940 O O . TYR A 1 126 ? 4.938 -5.101 -9.964 1.00 94.62 126 TYR A O 1
ATOM 948 N N . ILE A 1 127 ? 2.720 -4.802 -10.063 1.00 91.38 127 ILE A N 1
ATOM 949 C CA . ILE A 1 127 ? 2.706 -3.679 -9.115 1.00 91.38 127 ILE A CA 1
ATOM 950 C C . ILE A 1 127 ? 3.223 -4.098 -7.735 1.00 91.38 127 ILE A C 1
ATOM 952 O O . ILE A 1 127 ? 3.967 -3.348 -7.105 1.00 91.38 127 ILE A O 1
ATOM 956 N N . GLN A 1 128 ? 2.853 -5.287 -7.264 1.00 90.00 128 GLN A N 1
ATOM 957 C CA . GLN A 1 128 ? 3.241 -5.777 -5.942 1.00 90.00 128 GLN A CA 1
ATOM 958 C C . GLN A 1 128 ? 4.715 -6.182 -5.865 1.00 90.00 128 GLN A C 1
ATOM 960 O O . GLN A 1 128 ? 5.335 -5.988 -4.822 1.00 90.00 128 GLN A O 1
ATOM 965 N N . LEU A 1 129 ? 5.266 -6.754 -6.937 1.00 93.12 129 LEU A N 1
ATOM 966 C CA . LEU A 1 129 ? 6.561 -7.438 -6.887 1.00 93.12 129 LEU A CA 1
ATOM 967 C C . LEU A 1 129 ? 7.671 -6.722 -7.663 1.00 93.12 129 LEU A C 1
ATOM 969 O O . LEU A 1 129 ? 8.842 -6.885 -7.333 1.00 93.12 129 LEU A O 1
ATOM 973 N N . CYS A 1 130 ? 7.330 -5.935 -8.686 1.00 94.06 130 CYS A N 1
ATOM 974 C CA . CYS A 1 130 ? 8.302 -5.398 -9.644 1.00 94.06 130 CYS A CA 1
ATOM 975 C C . CYS A 1 130 ? 8.355 -3.862 -9.659 1.00 94.06 130 CYS A C 1
ATOM 977 O O . CYS A 1 130 ? 9.428 -3.277 -9.825 1.00 94.06 130 CYS A O 1
ATOM 979 N N . ALA A 1 131 ? 7.217 -3.188 -9.465 1.00 93.94 131 ALA A N 1
ATOM 980 C CA . ALA A 1 131 ? 7.095 -1.739 -9.661 1.00 93.94 131 ALA A CA 1
ATOM 981 C C . ALA A 1 131 ? 7.879 -0.875 -8.653 1.00 93.94 131 ALA A C 1
ATOM 983 O O . ALA A 1 131 ? 8.164 0.301 -8.914 1.00 93.94 131 ALA A O 1
ATOM 984 N N . SER A 1 132 ? 8.270 -1.438 -7.505 1.00 91.00 132 SER A N 1
ATOM 985 C CA . SER A 1 132 ? 9.166 -0.762 -6.559 1.00 91.00 132 SER A CA 1
ATOM 986 C C . SER A 1 132 ? 10.492 -0.377 -7.221 1.00 91.00 132 SER A C 1
ATOM 988 O O . SER A 1 132 ? 10.976 0.725 -6.982 1.00 91.00 132 SER A O 1
ATOM 990 N N . CYS A 1 133 ? 11.014 -1.211 -8.124 1.00 93.00 133 CYS A N 1
ATOM 991 C CA . CYS A 1 133 ? 12.258 -0.965 -8.855 1.00 93.00 133 CYS A CA 1
ATOM 992 C C . CYS A 1 133 ? 12.011 -0.491 -10.292 1.00 93.00 133 CYS A C 1
ATOM 994 O O . CYS A 1 133 ? 12.632 0.477 -10.715 1.00 93.00 133 CYS A O 1
ATOM 996 N N . HIS A 1 134 ? 11.084 -1.123 -11.017 1.00 94.31 134 HIS A N 1
ATOM 997 C CA . HIS A 1 134 ? 10.854 -0.861 -12.445 1.00 94.31 134 HIS A CA 1
ATOM 998 C C . HIS A 1 134 ? 9.788 0.207 -12.734 1.00 94.31 134 HIS A C 1
ATOM 1000 O O . HIS A 1 134 ? 9.486 0.469 -13.891 1.00 94.31 134 HIS A O 1
ATOM 1006 N N . GLY A 1 135 ? 9.222 0.840 -11.702 1.00 91.81 135 GLY A N 1
ATOM 1007 C CA . GLY A 1 135 ? 8.193 1.870 -11.866 1.00 91.81 135 GLY A CA 1
ATOM 1008 C C . GLY A 1 135 ? 6.799 1.287 -12.108 1.00 91.81 135 GLY A C 1
ATOM 1009 O O . GLY A 1 135 ? 6.633 0.125 -12.486 1.00 91.81 135 GLY A O 1
ATOM 1010 N N . ASN A 1 136 ? 5.761 2.082 -11.844 1.00 91.19 136 ASN A N 1
ATOM 1011 C CA . ASN A 1 136 ? 4.373 1.612 -11.951 1.00 91.19 136 ASN A CA 1
ATOM 1012 C C . ASN A 1 136 ? 3.938 1.398 -13.409 1.00 91.19 136 ASN A C 1
ATOM 1014 O O . ASN A 1 136 ? 3.001 0.641 -13.661 1.00 91.19 136 ASN A O 1
ATOM 1018 N N . ASN A 1 137 ? 4.622 2.057 -14.339 1.00 89.94 137 ASN A N 1
ATOM 1019 C CA . ASN A 1 137 ? 4.386 2.033 -15.774 1.00 89.94 137 ASN A CA 1
ATOM 1020 C C . ASN A 1 137 ? 5.579 1.428 -16.531 1.00 89.94 137 ASN A C 1
ATOM 1022 O O . ASN A 1 137 ? 5.699 1.664 -17.727 1.00 89.94 137 ASN A O 1
ATOM 1026 N N . LEU A 1 138 ? 6.427 0.642 -15.851 1.00 94.31 138 LEU A N 1
ATOM 1027 C CA . LEU A 1 138 ? 7.603 -0.028 -16.421 1.00 94.31 138 LEU A CA 1
ATOM 1028 C C . LEU A 1 138 ? 8.716 0.925 -16.894 1.00 94.31 138 LEU A C 1
ATOM 1030 O O . LEU A 1 138 ? 9.642 0.512 -17.589 1.00 94.31 138 LEU A O 1
ATOM 1034 N N . GLU A 1 139 ? 8.647 2.189 -16.491 1.00 92.19 139 GLU A N 1
ATOM 1035 C CA . GLU A 1 139 ? 9.523 3.273 -16.925 1.00 92.19 139 GLU A CA 1
ATOM 1036 C C . GLU A 1 139 ? 10.942 3.211 -16.333 1.00 92.19 139 GLU A C 1
ATOM 1038 O O . GLU A 1 139 ? 11.816 3.979 -16.732 1.00 92.19 139 GLU A O 1
ATOM 1043 N N . GLY A 1 140 ? 11.185 2.302 -15.388 1.00 90.44 140 GLY A N 1
ATOM 1044 C CA . GLY A 1 140 ? 12.449 2.213 -14.668 1.00 90.44 140 GLY A CA 1
ATOM 1045 C C . GLY A 1 140 ? 12.629 3.322 -13.627 1.00 90.44 140 GLY A C 1
ATOM 1046 O O . GLY A 1 140 ? 11.706 4.055 -13.266 1.00 90.44 140 GLY A O 1
ATOM 1047 N N . ARG A 1 141 ? 13.844 3.409 -13.086 1.00 86.69 141 ARG A N 1
ATOM 1048 C CA . ARG A 1 141 ? 14.307 4.421 -12.117 1.00 86.69 141 ARG A CA 1
ATOM 1049 C C . ARG A 1 141 ? 15.793 4.680 -12.357 1.00 86.69 141 ARG A C 1
ATOM 1051 O O . ARG A 1 141 ? 16.410 3.948 -13.113 1.00 86.69 141 ARG A O 1
ATOM 1058 N N . ASP A 1 142 ? 16.384 5.649 -11.657 1.00 84.62 142 ASP A N 1
ATOM 1059 C CA . ASP A 1 142 ? 17.795 6.070 -11.794 1.00 84.62 142 ASP A CA 1
ATOM 1060 C C . ASP A 1 142 ? 18.776 4.955 -12.231 1.00 84.62 142 ASP A C 1
ATOM 1062 O O . ASP A 1 142 ? 19.319 4.990 -13.332 1.00 84.62 142 ASP A O 1
ATOM 1066 N N . LYS A 1 143 ? 18.937 3.902 -11.416 1.00 84.00 143 LYS A N 1
ATOM 1067 C CA . LYS A 1 143 ? 19.855 2.778 -11.702 1.00 84.00 143 LYS A CA 1
ATOM 1068 C C . LYS A 1 143 ? 19.169 1.498 -12.192 1.00 84.00 143 LYS A C 1
ATOM 1070 O O . LYS A 1 143 ? 19.824 0.461 -12.298 1.00 84.00 143 LYS A O 1
ATOM 1075 N N . VAL A 1 144 ? 17.863 1.538 -12.459 1.00 87.19 144 VAL A N 1
ATOM 1076 C CA . VAL A 1 144 ? 17.058 0.378 -12.869 1.00 87.19 144 VAL A CA 1
ATOM 1077 C C . VAL A 1 144 ? 16.483 0.633 -14.256 1.00 87.19 144 VAL A C 1
ATOM 1079 O O . VAL A 1 144 ? 15.717 1.572 -14.446 1.00 87.19 144 VAL A O 1
ATOM 1082 N N . ALA A 1 145 ? 16.832 -0.227 -15.213 1.00 86.25 145 ALA A N 1
ATOM 1083 C CA . ALA A 1 145 ? 16.419 -0.075 -16.604 1.00 86.25 145 ALA A CA 1
ATOM 1084 C C . ALA A 1 145 ? 14.890 0.011 -16.766 1.00 86.25 145 ALA A C 1
ATOM 1086 O O . ALA A 1 145 ? 14.134 -0.687 -16.074 1.00 86.25 145 ALA A O 1
ATOM 1087 N N . SER A 1 146 ? 14.470 0.848 -17.717 1.00 91.88 146 SER A N 1
ATOM 1088 C CA . SER A 1 146 ? 13.125 0.802 -18.283 1.00 91.88 146 SER A CA 1
ATOM 1089 C C . SER A 1 146 ? 12.910 -0.555 -18.951 1.00 91.88 146 SER A C 1
ATOM 1091 O O . SER A 1 146 ? 13.842 -1.138 -19.502 1.00 91.88 146 SER A O 1
ATOM 1093 N N . LEU A 1 147 ? 11.688 -1.071 -18.872 1.00 94.31 147 LEU A N 1
ATOM 1094 C CA . LEU A 1 147 ? 11.293 -2.309 -19.550 1.00 94.31 147 LEU A CA 1
ATOM 1095 C C . LEU A 1 147 ? 10.459 -2.029 -20.808 1.00 94.31 147 LEU A C 1
ATOM 1097 O O . LEU A 1 147 ? 9.902 -2.958 -21.382 1.00 94.31 147 LEU A O 1
ATOM 1101 N N . ILE A 1 148 ? 10.320 -0.756 -21.192 1.00 93.69 148 ILE A N 1
ATOM 1102 C CA . ILE A 1 148 ? 9.460 -0.303 -22.297 1.00 93.69 148 ILE A CA 1
ATOM 1103 C C . ILE A 1 148 ? 10.172 0.639 -23.271 1.00 93.69 148 ILE A C 1
ATOM 1105 O O . ILE A 1 148 ? 9.516 1.282 -24.082 1.00 93.69 148 ILE A O 1
ATOM 1109 N N . ASP A 1 149 ? 11.494 0.778 -23.173 1.00 89.75 149 ASP A N 1
ATOM 1110 C CA . ASP A 1 149 ? 12.288 1.662 -24.035 1.00 89.75 149 ASP A CA 1
ATOM 1111 C C . ASP A 1 149 ? 13.031 0.923 -25.163 1.00 89.75 149 ASP A C 1
ATOM 1113 O O . ASP A 1 149 ? 13.801 1.548 -25.896 1.00 89.75 149 ASP A O 1
ATOM 1117 N N . GLY A 1 150 ? 12.816 -0.389 -25.310 1.00 87.69 150 GLY A N 1
ATOM 1118 C CA . GLY A 1 150 ? 13.475 -1.214 -26.324 1.00 87.69 150 GLY A CA 1
ATOM 1119 C C . GLY A 1 150 ? 14.912 -1.617 -25.985 1.00 87.69 150 GLY A C 1
ATOM 1120 O O . GLY A 1 150 ? 15.545 -2.332 -26.765 1.00 87.69 150 GLY A O 1
ATOM 1121 N N . LYS A 1 151 ? 15.480 -1.167 -24.857 1.00 90.25 151 LYS A N 1
ATOM 1122 C CA . LYS A 1 151 ? 16.909 -1.334 -24.551 1.00 90.25 151 LYS A CA 1
ATOM 1123 C C . LYS A 1 151 ? 17.150 -2.480 -23.575 1.00 90.25 151 LYS A C 1
ATOM 1125 O O . LYS A 1 151 ? 17.252 -2.305 -22.362 1.00 90.25 151 LYS A O 1
ATOM 1130 N N . TRP A 1 152 ? 17.348 -3.670 -24.130 1.00 90.50 152 TRP A N 1
ATOM 1131 C CA . TRP A 1 152 ? 17.546 -4.892 -23.352 1.00 90.50 152 TRP A CA 1
ATOM 1132 C C . TRP A 1 152 ? 19.019 -5.220 -23.097 1.00 90.50 152 TRP A C 1
ATOM 1134 O O . TRP A 1 152 ? 19.812 -5.372 -24.022 1.00 90.50 152 TRP A O 1
ATOM 1144 N N . ILE A 1 153 ? 19.377 -5.413 -21.824 1.00 86.81 153 ILE A N 1
ATOM 1145 C CA . ILE A 1 153 ? 20.742 -5.784 -21.400 1.00 86.81 153 ILE A CA 1
ATOM 1146 C C . ILE A 1 153 ? 20.956 -7.295 -21.213 1.00 86.81 153 ILE A C 1
ATOM 1148 O O . ILE A 1 153 ? 22.099 -7.737 -21.162 1.00 86.81 153 ILE A O 1
ATOM 1152 N N . ASN A 1 154 ? 19.881 -8.085 -21.099 1.00 86.25 154 ASN A N 1
ATOM 1153 C CA . ASN A 1 154 ? 19.936 -9.544 -20.906 1.00 86.25 154 ASN A CA 1
ATOM 1154 C C . ASN A 1 154 ? 19.113 -10.309 -21.960 1.00 86.25 154 ASN A C 1
ATOM 1156 O O . ASN A 1 154 ? 18.686 -11.431 -21.704 1.00 86.25 154 ASN A O 1
ATOM 1160 N N . GLY A 1 155 ? 18.886 -9.693 -23.125 1.00 87.75 155 GLY A N 1
ATOM 1161 C CA . GLY A 1 155 ? 17.966 -10.191 -24.150 1.00 87.75 155 GLY A CA 1
ATOM 1162 C C . GLY A 1 155 ? 16.526 -9.721 -23.918 1.00 87.75 155 GLY A C 1
ATOM 1163 O O . GLY A 1 155 ? 16.074 -9.617 -22.778 1.00 87.75 155 GLY A O 1
ATOM 1164 N N . GLY A 1 156 ? 15.835 -9.376 -25.007 1.00 89.12 156 GLY A N 1
ATOM 1165 C CA . GLY A 1 156 ? 14.476 -8.813 -24.996 1.00 89.12 156 GLY A CA 1
ATOM 1166 C C . GLY A 1 156 ? 13.399 -9.758 -25.514 1.00 89.12 156 GLY A C 1
ATOM 1167 O O . GLY A 1 156 ? 12.240 -9.374 -25.630 1.00 89.12 156 GLY A O 1
ATOM 1168 N N . SER A 1 157 ? 13.747 -11.003 -25.854 1.00 94.00 157 SER A N 1
ATOM 1169 C CA . SER A 1 157 ? 12.727 -11.967 -26.264 1.00 94.00 157 SER A CA 1
ATOM 1170 C C . SER A 1 157 ? 11.863 -12.380 -25.068 1.00 94.00 157 SER A C 1
ATOM 1172 O O . SER A 1 157 ? 12.307 -12.355 -23.918 1.00 94.00 157 SER A O 1
ATOM 1174 N N . LYS A 1 158 ? 10.639 -12.865 -25.324 1.00 91.81 158 LYS A N 1
ATOM 1175 C CA . LYS A 1 158 ? 9.780 -13.438 -24.268 1.00 91.81 158 LYS A CA 1
ATOM 1176 C C . LYS A 1 158 ? 10.513 -14.513 -23.455 1.00 91.81 158 LYS A C 1
ATOM 1178 O O . LYS A 1 158 ? 10.337 -14.595 -22.241 1.00 91.81 158 LYS A O 1
ATOM 1183 N N . GLY A 1 159 ? 11.341 -15.330 -24.111 1.00 94.06 159 GLY A N 1
ATOM 1184 C CA . GLY A 1 159 ? 12.151 -16.356 -23.453 1.00 94.06 159 GLY A CA 1
ATOM 1185 C C . GLY A 1 159 ? 13.202 -15.767 -22.510 1.00 94.06 159 GLY A C 1
ATOM 1186 O O . GLY A 1 159 ? 13.331 -16.230 -21.375 1.00 94.06 159 GLY A O 1
ATOM 1187 N N . ASP A 1 160 ? 13.891 -14.711 -22.940 1.00 95.62 160 ASP A N 1
ATOM 1188 C CA . ASP A 1 160 ? 14.916 -14.025 -22.144 1.00 95.62 160 ASP A CA 1
ATOM 1189 C C . ASP A 1 160 ? 14.312 -13.320 -20.927 1.00 95.62 160 ASP A C 1
ATOM 1191 O O . ASP A 1 160 ? 14.818 -13.451 -19.809 1.00 95.62 160 ASP A O 1
ATOM 1195 N N . ILE A 1 161 ? 13.177 -12.638 -21.118 1.00 95.81 161 ILE A N 1
ATOM 1196 C CA . ILE A 1 161 ? 12.441 -11.963 -20.043 1.00 95.81 161 ILE A CA 1
ATOM 1197 C C . ILE A 1 161 ? 11.974 -12.990 -19.007 1.00 95.81 161 ILE A C 1
ATOM 1199 O O . ILE A 1 161 ? 12.220 -12.818 -17.813 1.00 95.81 161 ILE A O 1
ATOM 1203 N N . ARG A 1 162 ? 11.378 -14.109 -19.443 1.00 96.69 162 ARG A N 1
ATOM 1204 C CA . ARG A 1 162 ? 10.977 -15.204 -18.541 1.00 96.69 162 ARG A CA 1
ATOM 1205 C C . ARG A 1 162 ? 12.161 -15.750 -17.756 1.00 96.69 162 ARG A C 1
ATOM 1207 O O . ARG A 1 162 ? 12.066 -15.886 -16.539 1.00 96.69 162 ARG A O 1
ATOM 1214 N N . LYS A 1 163 ? 13.276 -16.042 -18.431 1.00 96.06 163 LYS A N 1
ATOM 1215 C CA . LYS A 1 163 ? 14.493 -16.554 -17.790 1.00 96.06 163 LYS A CA 1
ATOM 1216 C C . LYS A 1 163 ? 15.018 -15.573 -16.743 1.00 96.06 163 LYS A C 1
ATOM 1218 O O . LYS A 1 163 ? 15.331 -15.988 -15.629 1.00 96.06 163 LYS A O 1
ATOM 1223 N N . THR A 1 164 ? 15.042 -14.285 -17.076 1.00 96.19 164 THR A N 1
ATOM 1224 C CA . THR A 1 164 ? 15.470 -13.211 -16.174 1.00 96.19 164 THR A CA 1
ATOM 1225 C C . THR A 1 164 ? 14.557 -13.105 -14.953 1.00 96.19 164 THR A C 1
ATOM 1227 O O . THR A 1 164 ? 15.050 -13.014 -13.835 1.00 96.19 164 THR A O 1
ATOM 1230 N N . ILE A 1 165 ? 13.234 -13.194 -15.122 1.00 96.12 165 ILE A N 1
ATOM 1231 C CA . ILE A 1 165 ? 12.282 -13.201 -13.997 1.00 96.12 165 ILE A CA 1
ATOM 1232 C C . ILE A 1 165 ? 12.478 -14.450 -13.126 1.00 96.12 165 ILE A C 1
ATOM 1234 O O . ILE A 1 165 ? 12.533 -14.352 -11.902 1.00 96.12 165 ILE A O 1
ATOM 1238 N N . MET A 1 166 ? 12.622 -15.629 -13.735 1.00 95.25 166 MET A N 1
ATOM 1239 C CA . MET A 1 166 ? 12.802 -16.886 -13.002 1.00 95.25 166 MET A CA 1
ATOM 1240 C C . MET A 1 166 ? 14.074 -16.882 -12.156 1.00 95.25 166 MET A C 1
ATOM 1242 O O . MET A 1 166 ? 14.024 -17.224 -10.976 1.00 95.25 166 MET A O 1
ATOM 1246 N N . GLN A 1 167 ? 15.200 -16.507 -12.759 1.00 95.12 167 GLN A N 1
ATOM 1247 C CA . GLN A 1 167 ? 16.530 -16.644 -12.162 1.00 95.12 167 GLN A CA 1
ATOM 1248 C C . GLN A 1 167 ? 16.974 -15.395 -11.395 1.00 95.12 167 GLN A C 1
ATOM 1250 O O . GLN A 1 167 ? 17.872 -15.478 -10.558 1.00 95.12 167 GLN A O 1
ATOM 1255 N N . GLY A 1 168 ? 16.336 -14.253 -11.650 1.00 94.38 168 GLY A N 1
ATOM 1256 C CA . GLY A 1 168 ? 16.759 -12.962 -11.132 1.00 94.38 168 GLY A CA 1
ATOM 1257 C C . GLY A 1 168 ? 18.100 -12.507 -11.708 1.00 94.38 168 GLY A C 1
ATOM 1258 O O . GLY A 1 168 ? 18.734 -13.167 -12.531 1.00 94.38 168 GLY A O 1
ATOM 1259 N N . ILE A 1 169 ? 18.556 -11.357 -11.224 1.00 92.44 169 ILE A N 1
ATOM 1260 C CA . ILE A 1 169 ? 19.906 -10.831 -11.439 1.00 92.44 169 ILE A CA 1
ATOM 1261 C C . ILE A 1 169 ? 20.407 -10.388 -10.070 1.00 92.44 169 ILE A C 1
ATOM 1263 O O . ILE A 1 169 ? 20.450 -9.199 -9.750 1.00 92.44 169 ILE A O 1
ATOM 1267 N N . VAL A 1 170 ? 20.739 -11.366 -9.230 1.00 88.56 170 VAL A N 1
ATOM 1268 C CA . VAL A 1 170 ? 21.027 -11.143 -7.805 1.00 88.56 170 VAL A CA 1
ATOM 1269 C C . VAL A 1 170 ? 22.174 -10.146 -7.607 1.00 88.56 170 VAL A C 1
ATOM 1271 O O . VAL A 1 170 ? 22.111 -9.297 -6.725 1.00 88.56 170 VAL A O 1
ATOM 1274 N N . THR A 1 171 ? 23.170 -10.157 -8.497 1.00 88.75 171 THR A N 1
ATOM 1275 C CA . THR A 1 171 ? 24.290 -9.198 -8.493 1.00 88.75 171 THR A CA 1
ATOM 1276 C C . THR A 1 171 ? 23.870 -7.749 -8.752 1.00 88.75 171 THR A C 1
ATOM 1278 O O . THR A 1 171 ? 24.597 -6.832 -8.381 1.00 88.75 171 THR A O 1
ATOM 1281 N N . LYS A 1 172 ? 22.702 -7.527 -9.367 1.00 87.88 172 LYS A N 1
ATOM 1282 C CA . LYS A 1 172 ? 22.091 -6.208 -9.603 1.00 87.88 172 LYS A CA 1
ATOM 1283 C C . LYS A 1 172 ? 20.863 -5.960 -8.716 1.00 87.88 172 LYS A C 1
ATOM 1285 O O . LYS A 1 172 ? 20.120 -5.016 -8.959 1.00 87.88 172 LYS A O 1
ATOM 1290 N N . GLY A 1 173 ? 20.640 -6.802 -7.703 1.00 88.12 173 GLY A N 1
ATOM 1291 C CA . GLY A 1 173 ? 19.552 -6.655 -6.734 1.00 88.12 173 GLY A CA 1
ATOM 1292 C C . GLY A 1 173 ? 18.181 -7.160 -7.195 1.00 88.12 173 GLY A C 1
ATOM 1293 O O . GLY A 1 173 ? 17.228 -7.053 -6.431 1.00 88.12 173 GLY A O 1
ATOM 1294 N N . MET A 1 174 ? 18.056 -7.740 -8.396 1.00 94.00 174 MET A N 1
ATOM 1295 C CA . MET A 1 174 ? 16.806 -8.373 -8.832 1.00 94.00 174 MET A CA 1
ATOM 1296 C C . MET A 1 174 ? 16.736 -9.802 -8.267 1.00 94.00 174 MET A C 1
ATOM 1298 O O . MET A 1 174 ? 17.564 -10.634 -8.652 1.00 94.00 174 MET A O 1
ATOM 1302 N N . PRO A 1 175 ? 15.780 -10.125 -7.378 1.00 93.25 175 PRO A N 1
ATOM 1303 C CA . PRO A 1 175 ? 15.662 -11.466 -6.816 1.00 93.25 175 PRO A CA 1
ATOM 1304 C C . PRO A 1 175 ? 15.176 -12.476 -7.864 1.00 93.25 175 PRO A C 1
ATOM 1306 O O . PRO A 1 175 ? 14.559 -12.114 -8.866 1.00 93.25 175 PRO A O 1
ATOM 1309 N N . ALA A 1 176 ? 15.448 -13.757 -7.613 1.00 94.38 176 ALA A N 1
ATOM 1310 C CA . ALA A 1 176 ? 14.879 -14.856 -8.382 1.00 94.38 176 ALA A CA 1
ATOM 1311 C C . ALA A 1 176 ? 13.418 -15.073 -7.971 1.00 94.38 176 ALA A C 1
ATOM 1313 O O . ALA A 1 176 ? 13.130 -15.212 -6.782 1.00 94.38 176 ALA A O 1
ATOM 1314 N N . TRP A 1 177 ? 12.502 -15.139 -8.937 1.00 94.56 177 TRP A N 1
ATOM 1315 C CA . TRP A 1 177 ? 11.075 -15.333 -8.653 1.00 94.56 177 TRP A CA 1
ATOM 1316 C C . TRP A 1 177 ? 10.596 -16.774 -8.837 1.00 94.56 177 TRP A C 1
ATOM 1318 O O . TRP A 1 177 ? 9.440 -17.083 -8.535 1.00 94.56 177 TRP A O 1
ATOM 1328 N N . GLN A 1 178 ? 11.470 -17.678 -9.292 1.00 88.00 178 GLN A N 1
ATOM 1329 C CA . GLN A 1 178 ? 11.170 -19.108 -9.306 1.00 88.00 178 GLN A CA 1
ATOM 1330 C C . GLN A 1 178 ? 10.831 -19.608 -7.890 1.00 88.00 178 GLN A C 1
ATOM 1332 O O . GLN A 1 178 ? 11.524 -19.299 -6.924 1.00 88.00 178 GLN A O 1
ATOM 1337 N N . GLY A 1 179 ? 9.737 -20.360 -7.760 1.00 85.44 179 GLY A N 1
ATOM 1338 C CA . GLY A 1 179 ? 9.241 -20.853 -6.468 1.00 85.44 179 GLY A CA 1
ATOM 1339 C C . GLY A 1 179 ? 8.350 -19.869 -5.697 1.00 85.44 179 GLY A C 1
ATOM 1340 O O . GLY A 1 179 ? 7.609 -20.306 -4.823 1.00 85.44 179 GLY A O 1
ATOM 1341 N N . VAL A 1 180 ? 8.355 -18.576 -6.048 1.00 89.81 180 VAL A N 1
ATOM 1342 C CA . VAL A 1 180 ? 7.405 -17.566 -5.531 1.00 89.81 180 VAL A CA 1
ATOM 1343 C C . VAL A 1 180 ? 6.252 -17.348 -6.512 1.00 89.81 180 VAL A C 1
ATOM 1345 O O . VAL A 1 180 ? 5.092 -17.231 -6.111 1.00 89.81 180 VAL A O 1
ATOM 1348 N N . LEU A 1 181 ? 6.575 -17.297 -7.805 1.00 90.31 181 LEU A N 1
ATOM 1349 C CA . LEU A 1 181 ? 5.619 -17.205 -8.900 1.00 90.31 181 LEU A CA 1
ATOM 1350 C C . LEU A 1 181 ? 5.484 -18.552 -9.606 1.00 90.31 181 LEU A C 1
ATOM 1352 O O . LEU A 1 181 ? 6.461 -19.280 -9.807 1.00 90.31 181 LEU A O 1
ATOM 1356 N N . THR A 1 182 ? 4.260 -18.871 -10.016 1.00 91.12 182 THR A N 1
ATOM 1357 C CA . THR A 1 182 ? 3.996 -20.025 -10.877 1.00 91.12 182 THR A CA 1
ATOM 1358 C C . THR A 1 182 ? 4.516 -19.767 -12.298 1.00 91.12 182 THR A C 1
ATOM 1360 O O . THR A 1 182 ? 4.609 -18.612 -12.723 1.00 91.12 182 THR A O 1
ATOM 1363 N N . PRO A 1 183 ? 4.806 -20.817 -13.091 1.00 88.88 183 PRO A N 1
ATOM 1364 C CA . PRO A 1 183 ? 5.228 -20.642 -14.482 1.00 88.88 183 PRO A CA 1
ATOM 1365 C C . PRO A 1 183 ? 4.256 -19.799 -15.322 1.00 88.88 183 PRO A C 1
ATOM 1367 O O . PRO A 1 183 ? 4.703 -19.004 -16.145 1.00 88.88 183 PRO A O 1
ATOM 1370 N N . ALA A 1 184 ? 2.947 -19.930 -15.079 1.00 90.19 184 ALA A N 1
ATOM 1371 C CA . ALA A 1 184 ? 1.913 -19.160 -15.768 1.00 90.19 184 ALA A CA 1
ATOM 1372 C C . ALA A 1 184 ? 1.921 -17.671 -15.376 1.00 90.19 184 ALA A C 1
ATOM 1374 O O . ALA A 1 184 ? 1.737 -16.810 -16.231 1.00 90.19 184 ALA A O 1
ATOM 1375 N N . GLU A 1 185 ? 2.177 -17.346 -14.106 1.00 92.94 185 GLU A N 1
ATOM 1376 C CA . GLU A 1 185 ? 2.291 -15.953 -13.652 1.00 92.94 185 GLU A CA 1
ATOM 1377 C C . GLU A 1 185 ? 3.537 -15.273 -14.226 1.00 92.94 185 GLU A C 1
ATOM 1379 O O . GLU A 1 185 ? 3.465 -14.128 -14.667 1.00 92.94 185 GLU A O 1
ATOM 1384 N N . ILE A 1 186 ? 4.665 -15.988 -14.282 1.00 94.9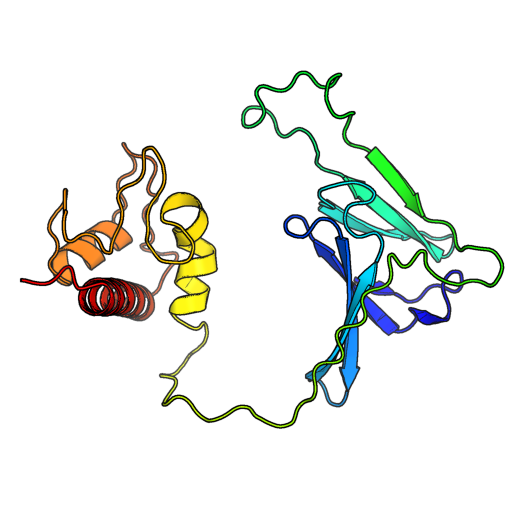4 186 ILE A N 1
ATOM 1385 C CA . ILE A 1 186 ? 5.895 -15.495 -14.921 1.00 94.94 186 ILE A CA 1
ATOM 1386 C C . ILE A 1 186 ? 5.660 -15.242 -16.411 1.00 94.94 186 ILE A C 1
ATOM 1388 O O . ILE A 1 186 ? 6.096 -14.225 -16.948 1.00 94.94 186 ILE A O 1
ATOM 1392 N N . GLU A 1 187 ? 4.959 -16.157 -17.078 1.00 93.88 187 GLU A N 1
ATOM 1393 C CA . GLU A 1 187 ? 4.589 -16.008 -18.481 1.00 93.88 187 GLU A CA 1
ATOM 1394 C C . GLU A 1 187 ? 3.681 -14.796 -18.707 1.00 93.88 187 GLU A C 1
ATOM 1396 O O . GLU A 1 187 ? 3.975 -13.977 -19.576 1.00 93.88 187 GLU A O 1
ATOM 1401 N N . GLY A 1 188 ? 2.663 -14.617 -17.862 1.00 94.62 188 GLY A N 1
ATOM 1402 C CA . GLY A 1 188 ? 1.788 -13.452 -17.913 1.00 94.62 188 GLY A CA 1
ATOM 1403 C C . GLY A 1 188 ? 2.543 -12.136 -17.714 1.00 94.62 188 GLY A C 1
ATOM 1404 O O . GLY A 1 188 ? 2.302 -11.182 -18.447 1.00 94.62 188 GLY A O 1
ATOM 1405 N N . ILE A 1 189 ? 3.479 -12.065 -16.760 1.00 95.62 189 I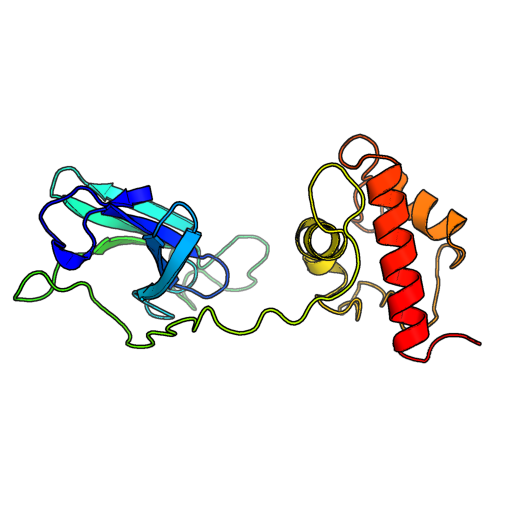LE A N 1
ATOM 1406 C CA . ILE A 1 189 ? 4.280 -10.848 -16.535 1.00 95.62 189 ILE A CA 1
ATOM 1407 C C . ILE A 1 189 ? 5.163 -10.544 -17.750 1.00 95.62 189 ILE A C 1
ATOM 1409 O O . ILE A 1 189 ? 5.244 -9.388 -18.160 1.00 95.62 189 ILE A O 1
ATOM 1413 N N . ALA A 1 190 ? 5.786 -11.558 -18.356 1.00 96.00 190 ALA A N 1
ATOM 1414 C C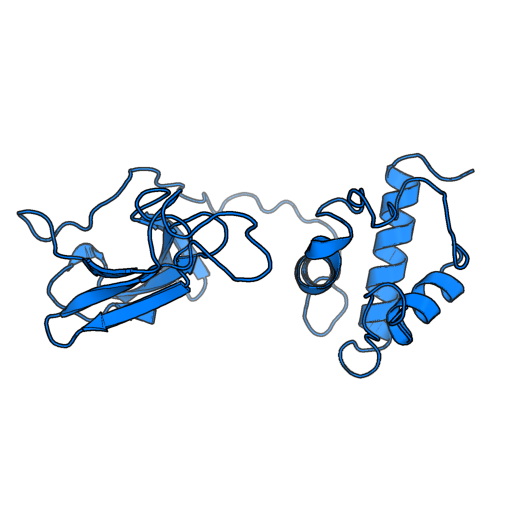A . ALA A 1 190 ? 6.581 -11.368 -19.568 1.00 96.00 190 ALA A CA 1
ATOM 1415 C C . ALA A 1 190 ? 5.728 -10.841 -20.738 1.00 96.00 190 ALA A C 1
ATOM 1417 O O . ALA A 1 190 ? 6.144 -9.909 -21.424 1.00 96.00 190 ALA A O 1
ATOM 1418 N N . ASP A 1 191 ? 4.517 -11.377 -20.924 1.00 95.25 191 ASP A N 1
ATOM 1419 C CA . ASP A 1 191 ? 3.570 -10.881 -21.932 1.00 95.25 191 ASP A CA 1
ATOM 1420 C C . ASP A 1 191 ? 3.137 -9.437 -21.659 1.00 95.25 191 ASP A C 1
ATOM 1422 O O . ASP A 1 191 ? 3.068 -8.622 -22.578 1.00 95.25 191 ASP A O 1
ATOM 1426 N N . TYR A 1 192 ? 2.886 -9.097 -20.394 1.00 94.44 192 TYR A N 1
ATOM 1427 C CA . TYR A 1 192 ? 2.522 -7.741 -19.989 1.00 94.44 192 TYR A CA 1
ATOM 1428 C C . TYR A 1 192 ? 3.630 -6.722 -20.285 1.00 94.44 192 TYR A C 1
ATOM 1430 O O . TYR A 1 192 ? 3.333 -5.624 -20.757 1.00 94.44 192 TYR A O 1
ATOM 1438 N N . ILE A 1 193 ? 4.894 -7.085 -20.053 1.00 94.88 193 ILE A N 1
ATOM 1439 C CA . ILE A 1 193 ? 6.051 -6.236 -20.360 1.00 94.88 193 ILE A CA 1
ATOM 1440 C C . ILE A 1 193 ? 6.139 -5.970 -21.866 1.00 94.88 193 ILE A C 1
ATOM 1442 O O . ILE A 1 193 ? 6.121 -4.813 -22.275 1.00 94.88 193 ILE A O 1
ATOM 1446 N N . LEU A 1 194 ? 6.124 -7.022 -22.688 1.00 93.50 194 LEU A N 1
ATOM 1447 C CA . LEU A 1 194 ? 6.214 -6.901 -24.149 1.00 93.50 194 LEU A CA 1
ATOM 1448 C C . LEU A 1 194 ? 5.030 -6.131 -24.750 1.00 93.50 194 LEU A C 1
ATOM 1450 O O . LEU A 1 194 ? 5.191 -5.331 -25.671 1.00 93.50 194 LEU A O 1
ATOM 1454 N N . ALA A 1 195 ? 3.820 -6.345 -24.226 1.00 91.75 195 ALA A N 1
ATOM 1455 C CA . ALA A 1 195 ? 2.645 -5.590 -24.649 1.00 91.75 195 ALA A CA 1
ATOM 1456 C C . ALA A 1 195 ? 2.766 -4.099 -24.296 1.00 91.75 195 ALA A C 1
ATOM 1458 O O . ALA A 1 195 ? 2.378 -3.248 -25.098 1.00 91.75 195 ALA A O 1
ATOM 1459 N N . SER A 1 196 ? 3.316 -3.784 -23.120 1.00 92.31 196 SER A N 1
ATOM 1460 C CA . SER A 1 196 ? 3.529 -2.405 -22.664 1.00 92.31 196 SER A CA 1
ATOM 1461 C C . SER A 1 196 ? 4.622 -1.704 -23.470 1.00 92.31 196 SER A C 1
ATOM 1463 O O . SER A 1 196 ? 4.449 -0.554 -23.857 1.00 92.31 196 SER A O 1
ATOM 1465 N N . GLU A 1 197 ? 5.706 -2.409 -23.780 1.00 91.44 197 GLU A N 1
ATOM 1466 C CA . GLU A 1 197 ? 6.795 -1.940 -24.639 1.00 91.44 197 GLU A CA 1
ATOM 1467 C C . GLU A 1 197 ? 6.279 -1.604 -26.046 1.00 91.44 197 GLU A C 1
ATOM 1469 O O . GLU A 1 197 ? 6.450 -0.483 -26.532 1.00 91.44 197 GLU A O 1
ATOM 1474 N N . LYS A 1 198 ? 5.519 -2.525 -26.653 1.00 90.06 198 LYS A N 1
ATOM 1475 C CA . LYS A 1 198 ? 4.859 -2.285 -27.942 1.00 90.06 198 LYS A CA 1
ATOM 1476 C C . LYS A 1 198 ? 3.922 -1.076 -27.890 1.00 90.06 198 LYS A C 1
ATOM 1478 O O . LYS A 1 198 ? 3.893 -0.284 -28.829 1.00 90.06 198 LYS A O 1
ATOM 1483 N N . ALA A 1 199 ? 3.151 -0.925 -26.813 1.00 87.50 199 ALA A N 1
ATOM 1484 C CA . ALA A 1 199 ? 2.248 0.211 -26.633 1.00 87.50 199 ALA A CA 1
ATOM 1485 C C . ALA A 1 199 ? 2.993 1.546 -26.439 1.00 87.50 199 ALA A C 1
ATOM 1487 O O . ALA A 1 199 ? 2.479 2.586 -26.844 1.00 87.50 199 ALA A O 1
ATOM 1488 N N . ALA A 1 200 ? 4.200 1.521 -25.868 1.00 84.69 200 ALA A N 1
ATOM 1489 C CA . ALA A 1 200 ? 5.069 2.687 -25.716 1.00 84.69 200 ALA A CA 1
ATOM 1490 C C . ALA A 1 200 ? 5.759 3.110 -27.029 1.00 84.69 200 ALA A C 1
ATOM 1492 O O . ALA A 1 200 ? 6.409 4.153 -27.073 1.00 84.69 200 ALA A O 1
ATOM 1493 N N . GLY A 1 201 ? 5.609 2.330 -28.106 1.00 77.69 201 GLY A N 1
ATOM 1494 C CA . GLY A 1 201 ? 6.205 2.617 -29.412 1.00 77.69 201 GLY A CA 1
ATOM 1495 C C . GLY A 1 201 ? 7.683 2.236 -29.522 1.00 77.69 201 GLY A C 1
ATOM 1496 O O . GLY A 1 201 ? 8.302 2.498 -30.551 1.00 77.69 201 GLY A O 1
ATOM 1497 N N . ALA A 1 202 ? 8.246 1.591 -28.499 1.00 67.38 202 ALA A N 1
ATOM 1498 C CA . ALA A 1 202 ? 9.573 0.999 -28.556 1.00 67.38 202 ALA A CA 1
ATOM 1499 C C . ALA A 1 202 ? 9.439 -0.433 -29.083 1.00 67.38 202 ALA A C 1
ATOM 1501 O O . ALA A 1 202 ? 9.310 -1.384 -28.332 1.00 67.38 202 ALA A O 1
ATOM 1502 N N . GLY A 1 203 ? 9.363 -0.598 -30.397 1.00 53.16 203 GLY A N 1
ATOM 1503 C CA . GLY A 1 203 ? 9.169 -1.917 -30.993 1.00 53.16 203 GLY A CA 1
ATOM 1504 C C . GLY A 1 203 ? 9.340 -1.860 -32.497 1.00 53.16 203 GLY A C 1
ATOM 1505 O O . GLY A 1 203 ? 8.349 -1.831 -33.226 1.00 53.16 203 GLY A O 1
ATOM 1506 N N . GLY A 1 204 ? 10.600 -1.807 -32.929 1.00 43.06 204 GLY A N 1
ATOM 1507 C CA . GLY A 1 204 ? 11.057 -1.951 -34.309 1.00 43.06 204 GLY A CA 1
ATOM 1508 C C . GLY A 1 204 ? 12.370 -2.711 -34.319 1.00 43.06 204 GLY A C 1
ATOM 1509 O O . GLY A 1 204 ? 13.296 -2.239 -33.624 1.00 43.06 204 GLY A O 1
#